Protein AF-X1SIC8-F1 (afdb_monomer)

pLDDT: mean 87.93, std 9.52, range [44.72, 96.75]

Foldseek 3Di:
DQQLQQDFLVLLVLLLVLVLPDPFQQQVVSVVSSVVPGPDPVSSVVLCVLLVQWDADPRGIDGDPLNVVLSVCLVVDPCNSLSSLVSSVVSQLDCSGPCLVVVLVLLLQWDQDPNWTKHFDDPVNCVVCVSVVVRCVSSVQWDQDPVNGMIIGDPVCRVVSCVSNVVSPQDPVNVVVVVVVVVVVVVVVLVVVLVVVLVVCVVPVVVNVVRDPVCVVDVVVD

Structure (mmCIF, N/CA/C/O backbone):
data_AF-X1SIC8-F1
#
_entry.id   AF-X1SIC8-F1
#
loop_
_atom_site.group_PDB
_atom_site.id
_atom_site.type_symbol
_atom_site.label_atom_id
_atom_site.label_alt_id
_atom_site.label_comp_id
_atom_site.label_asym_id
_atom_site.label_entity_id
_atom_site.label_seq_id
_atom_site.pdbx_PDB_ins_code
_atom_site.Cartn_x
_atom_site.Cartn_y
_atom_site.Cartn_z
_atom_site.occupancy
_atom_site.B_iso_or_equiv
_atom_site.auth_seq_id
_atom_site.auth_comp_id
_atom_site.auth_asym_id
_atom_site.auth_atom_id
_atom_site.pdbx_PDB_model_num
ATOM 1 N N . MET A 1 1 ? -3.607 -6.397 -10.059 1.00 60.91 1 MET A N 1
ATOM 2 C CA . MET A 1 1 ? -2.819 -5.270 -9.521 1.00 60.91 1 MET A CA 1
ATOM 3 C C . MET A 1 1 ? -3.771 -4.443 -8.685 1.00 60.91 1 MET A C 1
ATOM 5 O O . MET A 1 1 ? -4.801 -4.041 -9.210 1.00 60.91 1 MET A O 1
ATOM 9 N N . PHE A 1 2 ? -3.498 -4.319 -7.390 1.00 75.12 2 PHE A N 1
ATOM 10 C CA . PHE A 1 2 ? -4.380 -3.636 -6.444 1.00 75.12 2 PHE A CA 1
ATOM 11 C C . PHE A 1 2 ? -4.430 -2.122 -6.724 1.00 75.12 2 PHE A C 1
ATOM 13 O O . PHE A 1 2 ? -3.402 -1.535 -7.066 1.00 75.12 2 PHE A O 1
ATOM 20 N N . GLN A 1 3 ? -5.603 -1.498 -6.579 1.00 81.81 3 GLN A N 1
ATOM 21 C CA . GLN A 1 3 ? -5.821 -0.071 -6.859 1.00 81.81 3 GLN A CA 1
ATOM 22 C C . GLN A 1 3 ? -5.619 0.781 -5.600 1.00 81.81 3 GLN A C 1
ATOM 24 O O . GLN A 1 3 ? -6.542 1.012 -4.820 1.00 81.81 3 GLN A O 1
ATOM 29 N N . PHE A 1 4 ? -4.398 1.276 -5.395 1.00 91.25 4 PHE A N 1
ATOM 30 C CA . PHE A 1 4 ? -4.082 2.152 -4.260 1.00 91.25 4 PHE A CA 1
ATOM 31 C C . PHE A 1 4 ? -4.731 3.543 -4.370 1.00 91.25 4 PHE A C 1
ATOM 33 O O . PHE A 1 4 ? -4.809 4.256 -3.377 1.00 91.25 4 PHE A O 1
ATOM 40 N N . GLU A 1 5 ? -5.228 3.941 -5.544 1.00 90.25 5 GLU A N 1
ATOM 41 C CA . GLU A 1 5 ? -5.801 5.269 -5.810 1.00 90.25 5 GLU A CA 1
ATOM 42 C C . GLU A 1 5 ? -7.046 5.576 -4.968 1.00 90.25 5 GLU A C 1
ATOM 44 O O . GLU A 1 5 ? -7.400 6.739 -4.776 1.00 90.25 5 GLU A O 1
ATOM 49 N N . LYS A 1 6 ? -7.729 4.535 -4.487 1.00 91.94 6 LYS A N 1
ATOM 50 C CA . LYS A 1 6 ? -8.957 4.645 -3.694 1.00 91.94 6 LYS A CA 1
ATOM 51 C C . LYS A 1 6 ? -8.734 4.499 -2.192 1.00 91.94 6 LYS A C 1
ATOM 53 O O . LYS A 1 6 ? -9.717 4.574 -1.446 1.00 91.94 6 LYS A O 1
ATOM 58 N N . LEU A 1 7 ? -7.483 4.299 -1.776 1.00 93.31 7 LEU A N 1
ATOM 59 C CA . LEU A 1 7 ? -7.076 4.153 -0.388 1.00 93.31 7 LEU A CA 1
ATOM 60 C C . LEU A 1 7 ? -6.484 5.441 0.176 1.00 93.31 7 LEU A C 1
ATOM 62 O O . LEU A 1 7 ? -5.795 6.200 -0.497 1.00 93.31 7 LEU A O 1
ATOM 66 N N . SER A 1 8 ? -6.688 5.620 1.473 1.00 92.25 8 SER A N 1
ATOM 67 C CA . SER A 1 8 ? -6.089 6.664 2.288 1.00 92.25 8 SER A CA 1
ATOM 68 C C . SER A 1 8 ? -5.953 6.159 3.717 1.00 92.25 8 SER A C 1
ATOM 70 O O . SER A 1 8 ? -6.713 5.302 4.184 1.00 92.25 8 SER A O 1
ATOM 72 N N . VAL A 1 9 ? -5.002 6.725 4.455 1.00 92.69 9 VAL A N 1
ATOM 73 C CA . VAL A 1 9 ? -4.814 6.392 5.874 1.00 92.69 9 VAL A CA 1
ATOM 74 C C . VAL A 1 9 ? -6.080 6.691 6.681 1.00 92.69 9 VAL A C 1
ATOM 76 O O . VAL A 1 9 ? -6.438 5.928 7.577 1.00 92.69 9 VAL A O 1
ATOM 79 N N . ASN A 1 10 ? -6.796 7.763 6.333 1.00 91.88 10 ASN A N 1
ATOM 80 C CA . ASN A 1 10 ? -8.009 8.162 7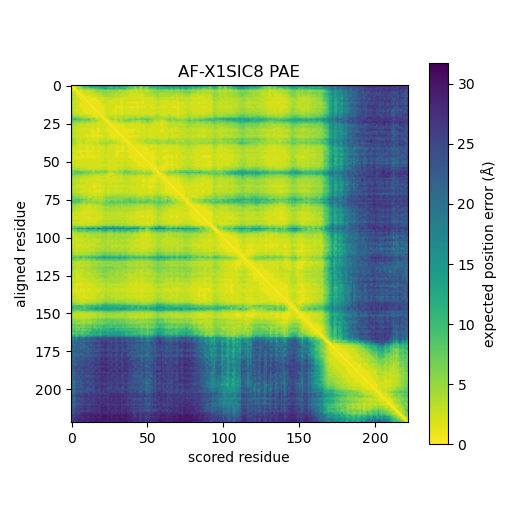.036 1.00 91.88 10 ASN A CA 1
ATOM 81 C C . ASN A 1 10 ? -9.141 7.132 6.886 1.00 91.88 10 ASN A C 1
ATOM 83 O O . ASN A 1 10 ? -9.825 6.825 7.854 1.00 91.88 10 ASN A O 1
ATOM 87 N N . GLN A 1 11 ? -9.304 6.535 5.703 1.00 94.06 11 GLN A N 1
ATOM 88 C CA . GLN A 1 11 ? -10.268 5.448 5.492 1.00 94.06 11 GLN A CA 1
ATOM 89 C C . GLN A 1 11 ? -9.974 4.241 6.390 1.00 94.06 11 GLN A C 1
ATOM 91 O O . GLN A 1 11 ? -10.877 3.710 7.035 1.00 94.06 11 GLN A O 1
ATOM 96 N N . ILE A 1 12 ? -8.707 3.836 6.485 1.00 95.00 12 ILE A N 1
ATOM 97 C CA . ILE A 1 12 ? -8.295 2.710 7.334 1.00 95.00 12 ILE A CA 1
ATOM 98 C C . ILE A 1 12 ? -8.503 3.037 8.819 1.00 95.00 12 ILE A C 1
ATOM 100 O O . ILE A 1 12 ? -8.924 2.175 9.594 1.00 95.00 12 ILE A O 1
ATOM 104 N N . LEU A 1 13 ? -8.238 4.281 9.224 1.00 93.75 13 LEU A N 1
ATOM 105 C CA . LEU A 1 13 ? -8.508 4.771 10.576 1.00 93.75 13 LEU A CA 1
ATOM 106 C C . LEU A 1 13 ? -9.998 4.711 10.909 1.00 93.75 13 LEU A C 1
ATOM 108 O O . LEU A 1 13 ? -10.362 4.095 11.908 1.00 93.75 13 LEU A O 1
ATOM 112 N N . MET A 1 14 ? -10.852 5.253 10.039 1.00 94.56 14 MET A N 1
ATOM 113 C CA . MET A 1 14 ? -12.303 5.214 10.223 1.00 94.56 14 MET A CA 1
ATOM 114 C C . MET A 1 14 ? -12.818 3.781 10.338 1.00 94.56 14 MET A C 1
ATOM 116 O O . MET A 1 14 ? -13.609 3.470 11.227 1.00 94.56 14 MET A O 1
ATOM 120 N N . PHE A 1 15 ? -12.337 2.880 9.479 1.00 95.88 15 PHE A N 1
ATOM 121 C CA . PHE A 1 15 ? -12.666 1.462 9.580 1.00 95.88 15 PHE A CA 1
ATOM 122 C C . PHE A 1 15 ? -12.239 0.872 10.932 1.00 95.88 15 PHE A C 1
ATOM 124 O O . PHE A 1 15 ? -13.028 0.192 11.589 1.00 95.88 15 PHE A O 1
ATOM 131 N N . SER A 1 16 ? -11.009 1.164 11.363 1.00 94.75 16 SER A N 1
ATOM 132 C CA . SER A 1 16 ? -10.452 0.683 12.632 1.00 94.75 16 SER A CA 1
ATOM 133 C C . SER A 1 16 ? -11.280 1.153 13.831 1.00 94.75 16 SER A C 1
ATOM 135 O O . SER A 1 16 ? -11.536 0.369 14.741 1.00 94.75 16 SER A O 1
ATOM 137 N N . GLU A 1 17 ? -11.731 2.408 13.826 1.00 93.50 17 GLU A N 1
ATOM 138 C CA . GLU A 1 17 ? -12.602 2.974 14.861 1.00 93.50 17 GLU A CA 1
ATOM 139 C C . GLU A 1 17 ? -13.969 2.288 14.898 1.00 93.50 17 GLU A C 1
ATOM 141 O O . GLU A 1 17 ? -14.397 1.825 15.953 1.00 93.50 17 GLU A O 1
ATOM 146 N N . ILE A 1 18 ? -14.621 2.141 13.742 1.00 94.81 18 ILE A N 1
ATOM 147 C CA . ILE A 1 18 ? -15.952 1.526 13.637 1.00 94.81 18 ILE A CA 1
ATOM 148 C C . ILE A 1 18 ? -15.930 0.081 14.120 1.00 94.81 18 ILE A C 1
ATOM 150 O O . ILE A 1 18 ? -16.786 -0.336 14.896 1.00 94.81 18 ILE A O 1
ATOM 154 N N . VAL A 1 19 ? -14.950 -0.694 13.668 1.00 94.62 19 VAL A N 1
ATOM 155 C CA . VAL A 1 19 ? -14.818 -2.104 14.036 1.00 94.62 19 VAL A CA 1
ATOM 156 C C . VAL A 1 19 ? -14.461 -2.276 15.510 1.00 94.62 19 VAL A C 1
ATOM 158 O O . VAL A 1 19 ? -14.914 -3.234 16.132 1.00 94.62 19 VAL A O 1
ATOM 161 N N . ARG A 1 20 ? -13.668 -1.361 16.080 1.00 92.19 20 ARG A N 1
ATOM 162 C CA . ARG A 1 20 ? -13.341 -1.355 17.511 1.00 92.19 20 ARG A CA 1
ATOM 163 C C . ARG A 1 20 ? -14.572 -1.059 18.369 1.00 92.19 20 ARG A C 1
ATOM 165 O O . ARG A 1 20 ? -14.753 -1.702 19.400 1.00 92.19 20 ARG A O 1
ATOM 172 N N . ASP A 1 21 ? -15.379 -0.081 17.966 1.00 90.56 21 ASP A N 1
ATOM 173 C CA . ASP A 1 21 ? -16.500 0.419 18.771 1.00 90.56 21 ASP A CA 1
ATOM 174 C C . ASP A 1 21 ? -17.802 -0.363 18.533 1.00 90.56 21 ASP A C 1
ATOM 176 O O . ASP A 1 21 ? -18.746 -0.267 19.321 1.00 90.56 21 ASP A O 1
ATOM 180 N N . SER A 1 22 ? -17.860 -1.169 17.471 1.00 91.25 22 SER A N 1
ATOM 181 C CA . SER A 1 22 ? -19.014 -2.006 17.164 1.00 91.25 22 SER A CA 1
ATOM 182 C C . SER A 1 22 ? -19.027 -3.306 17.968 1.00 91.25 22 SER A C 1
ATOM 184 O O . SER A 1 22 ? -18.078 -4.088 17.963 1.00 91.25 22 SER A O 1
ATOM 186 N N . SER A 1 23 ? -20.173 -3.611 18.576 1.00 86.00 23 SER A N 1
ATOM 187 C CA . SER A 1 23 ? -20.464 -4.936 19.136 1.00 86.00 23 SER A CA 1
ATOM 188 C C . SER A 1 23 ? -20.909 -5.955 18.075 1.00 86.00 23 SER A C 1
ATOM 190 O O . SER A 1 23 ? -20.906 -7.158 18.339 1.00 86.00 23 SER A O 1
ATOM 192 N N . LEU A 1 24 ? -21.285 -5.493 16.875 1.00 89.81 24 LEU A N 1
ATOM 193 C CA . LEU A 1 24 ? -21.774 -6.306 15.761 1.00 89.81 24 LEU A CA 1
ATOM 194 C C . LEU A 1 24 ? -20.808 -6.222 14.578 1.00 89.81 24 LEU A C 1
ATOM 196 O O . LEU A 1 24 ? -20.654 -5.176 13.953 1.00 89.81 24 LEU A O 1
ATOM 200 N N . LEU A 1 25 ? -20.196 -7.351 14.229 1.00 93.12 25 LEU A N 1
ATOM 201 C CA . LEU A 1 25 ? -19.250 -7.459 13.113 1.00 93.12 25 LEU A CA 1
ATOM 202 C C . LEU A 1 25 ? -19.892 -8.060 11.849 1.00 93.12 25 L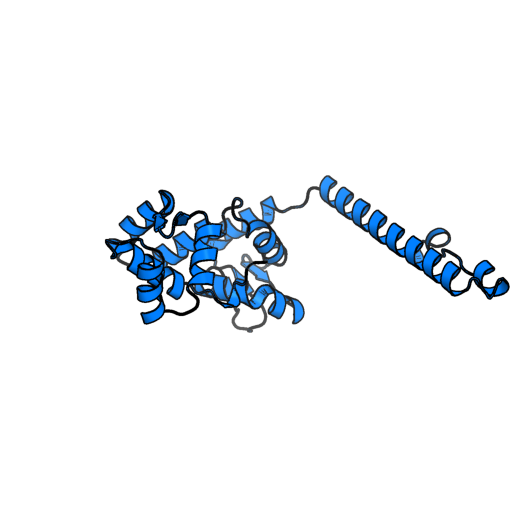EU A C 1
ATOM 204 O O . LEU A 1 25 ? -19.233 -8.762 11.092 1.00 93.12 25 LEU A O 1
ATOM 208 N N . GLN A 1 26 ? -21.187 -7.831 11.620 1.00 95.69 26 GLN A N 1
ATOM 209 C CA . GLN A 1 26 ? -21.829 -8.177 10.342 1.00 95.69 26 GLN A CA 1
ATOM 210 C C . GLN A 1 26 ? -21.326 -7.233 9.246 1.00 95.69 26 GLN A C 1
ATOM 212 O O . GLN A 1 26 ? -21.269 -6.023 9.486 1.00 95.69 26 GLN A O 1
ATOM 217 N N . LYS A 1 27 ? -20.982 -7.757 8.060 1.00 94.31 27 LYS A N 1
ATOM 218 C CA . LYS A 1 27 ? -20.394 -6.955 6.971 1.00 94.31 27 LYS A CA 1
ATOM 219 C C . LYS A 1 27 ? -21.298 -5.774 6.625 1.00 94.31 27 LYS A C 1
ATOM 221 O O . LYS A 1 27 ? -20.834 -4.640 6.684 1.00 94.31 27 LYS A O 1
ATOM 226 N N . GLU A 1 28 ? -22.586 -6.020 6.380 1.00 94.56 28 GLU A N 1
ATOM 227 C CA . GLU A 1 28 ? -23.547 -4.966 6.026 1.00 94.56 28 GLU A CA 1
ATOM 228 C C . GLU A 1 28 ? -23.648 -3.857 7.082 1.00 94.56 28 GLU A C 1
ATOM 230 O O . GLU A 1 28 ? -23.838 -2.683 6.756 1.00 94.56 28 GLU A O 1
ATOM 235 N N . PHE A 1 29 ? -23.553 -4.213 8.367 1.00 95.25 29 PHE A N 1
ATOM 236 C CA . PHE A 1 29 ? -23.613 -3.236 9.452 1.00 95.25 29 PHE A CA 1
ATOM 237 C C . PHE A 1 29 ? -22.358 -2.358 9.471 1.00 95.25 29 PHE A C 1
ATOM 239 O O . PHE A 1 29 ? -22.459 -1.130 9.566 1.00 95.25 29 PHE A O 1
ATOM 246 N N . ILE A 1 30 ? -21.183 -2.982 9.366 1.00 96.75 30 ILE A N 1
ATOM 247 C CA . ILE A 1 30 ? -19.899 -2.277 9.331 1.00 96.75 30 ILE A CA 1
ATOM 248 C C . ILE A 1 30 ? -19.816 -1.391 8.089 1.00 96.75 30 ILE A C 1
ATOM 250 O O . ILE A 1 30 ? -19.467 -0.221 8.212 1.00 96.75 30 ILE A O 1
ATOM 254 N N . GLU A 1 31 ? -20.222 -1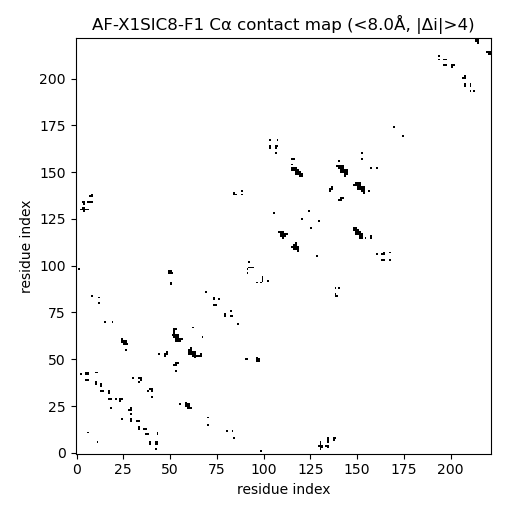.899 6.927 1.00 96.69 31 GLU A N 1
ATOM 255 C CA . GLU A 1 31 ? -20.278 -1.154 5.670 1.00 96.69 31 GLU A CA 1
AT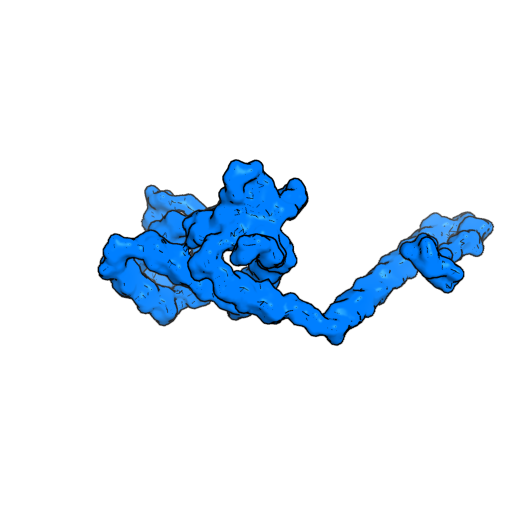OM 256 C C . GLU A 1 31 ? -21.174 0.083 5.786 1.00 96.69 31 GLU A C 1
ATOM 258 O O . GLU A 1 31 ? -20.729 1.202 5.538 1.00 96.69 31 GLU A O 1
ATOM 263 N N . LYS A 1 32 ? -22.424 -0.081 6.243 1.00 95.75 32 LYS A N 1
ATOM 264 C CA . LYS A 1 32 ? -23.352 1.048 6.427 1.00 95.75 32 LYS A CA 1
ATOM 265 C C . LYS A 1 32 ? -22.825 2.079 7.415 1.00 95.75 32 LYS A C 1
ATOM 267 O O . LYS A 1 32 ? -23.112 3.264 7.263 1.00 95.75 32 LYS A O 1
ATOM 272 N N . SER A 1 33 ? -22.105 1.638 8.442 1.00 95.50 33 SER A N 1
ATOM 273 C CA . SER A 1 33 ? -21.503 2.530 9.433 1.00 95.50 33 SER A CA 1
ATOM 274 C C . SER A 1 33 ? -20.311 3.278 8.835 1.00 95.50 33 SER A C 1
ATOM 276 O O . SER A 1 33 ? -20.189 4.484 9.018 1.00 95.50 33 SER A O 1
ATOM 278 N N . TYR A 1 34 ? -19.486 2.588 8.051 1.00 96.75 34 TYR A N 1
ATOM 279 C CA . TYR A 1 34 ? -18.324 3.139 7.362 1.00 96.75 34 TYR A CA 1
ATOM 280 C C . TYR A 1 34 ? -18.705 4.181 6.315 1.00 96.75 34 TYR A C 1
ATOM 282 O O . TYR A 1 34 ? -18.173 5.291 6.327 1.00 96.75 34 TYR A O 1
ATOM 290 N N . LEU A 1 35 ? -19.686 3.867 5.469 1.00 96.06 35 LEU A N 1
ATOM 291 C CA . LEU A 1 35 ? -20.115 4.729 4.367 1.00 96.06 35 LEU A CA 1
ATOM 292 C C . LEU A 1 35 ? -20.754 6.053 4.824 1.00 96.06 35 LEU A C 1
ATOM 294 O O . LEU A 1 35 ? -20.975 6.945 4.009 1.00 96.06 35 LEU A O 1
ATOM 298 N N . ARG A 1 36 ? -21.027 6.220 6.126 1.00 94.69 36 ARG A N 1
ATOM 299 C CA . ARG A 1 36 ? -21.435 7.511 6.712 1.00 94.69 36 ARG A CA 1
ATOM 300 C C . ARG A 1 36 ? -20.275 8.489 6.887 1.00 94.69 36 ARG A C 1
ATOM 302 O O . ARG A 1 36 ? -20.522 9.684 7.016 1.00 94.69 36 ARG A O 1
ATOM 309 N N . HIS A 1 37 ? -19.043 7.991 6.933 1.00 93.25 37 HIS A N 1
ATOM 310 C CA . HIS A 1 37 ? -17.858 8.772 7.292 1.00 93.25 37 HIS A CA 1
ATOM 311 C C . HIS A 1 37 ? -16.762 8.739 6.224 1.00 93.25 37 HIS A C 1
ATOM 313 O O . HIS A 1 37 ? -15.952 9.660 6.154 1.00 93.25 37 HIS A O 1
ATOM 319 N N . ALA A 1 38 ? -16.728 7.695 5.398 1.00 93.12 38 ALA A N 1
ATOM 320 C CA . ALA A 1 38 ? -15.691 7.470 4.405 1.00 93.12 38 ALA A CA 1
ATOM 321 C C . ALA A 1 38 ? -16.260 6.826 3.130 1.00 93.12 38 ALA A C 1
ATOM 323 O O . ALA A 1 38 ? -17.347 6.254 3.130 1.00 93.12 38 ALA A O 1
ATOM 324 N N . LEU A 1 39 ? -15.517 6.933 2.029 1.00 93.00 39 LEU A N 1
ATOM 325 C CA . LEU A 1 39 ? -15.844 6.319 0.737 1.00 93.00 39 LEU A CA 1
ATOM 326 C C . LEU A 1 39 ? -15.008 5.051 0.519 1.00 93.00 39 LEU A C 1
ATOM 328 O O . LEU A 1 39 ? -14.058 4.820 1.256 1.00 93.00 39 LEU A O 1
ATOM 332 N N . ASN A 1 40 ? -15.307 4.273 -0.524 1.00 94.94 40 ASN A N 1
ATOM 333 C CA . ASN A 1 40 ? -14.501 3.120 -0.968 1.00 94.94 40 ASN A CA 1
ATOM 334 C C . ASN A 1 40 ? -14.332 2.024 0.105 1.00 94.94 40 ASN A C 1
ATOM 336 O O . ASN A 1 40 ? -13.221 1.596 0.428 1.00 94.94 40 ASN A O 1
ATOM 340 N N . PHE A 1 41 ? -15.456 1.577 0.676 1.00 95.19 41 PHE A N 1
ATOM 341 C CA . PHE A 1 41 ? -15.471 0.504 1.674 1.00 95.19 41 PHE A CA 1
ATOM 342 C C . PHE A 1 41 ? -14.842 -0.791 1.150 1.00 95.19 41 PHE A C 1
ATOM 344 O O . PHE A 1 41 ? -13.976 -1.347 1.819 1.00 95.19 41 PHE A O 1
ATOM 351 N N . GLU A 1 42 ? -15.252 -1.239 -0.040 1.00 94.62 42 GLU A N 1
ATOM 352 C CA . GLU A 1 42 ? -14.774 -2.494 -0.631 1.00 94.62 42 GLU A CA 1
ATOM 353 C C . GLU A 1 42 ? -13.257 -2.466 -0.852 1.00 94.62 42 GLU A C 1
ATOM 355 O O . GLU A 1 42 ? -12.576 -3.377 -0.394 1.00 94.62 42 GLU A O 1
ATOM 360 N N . ASP A 1 43 ? -12.707 -1.384 -1.417 1.00 95.25 43 ASP A N 1
ATOM 361 C CA . ASP A 1 43 ? -11.257 -1.254 -1.617 1.00 95.25 43 ASP A CA 1
ATOM 362 C C . ASP A 1 43 ? -10.498 -1.244 -0.270 1.00 95.25 43 ASP A C 1
ATOM 364 O O . ASP A 1 43 ? -9.428 -1.839 -0.135 1.00 95.25 43 ASP A O 1
ATOM 368 N N . THR A 1 44 ? -11.065 -0.612 0.768 1.00 96.06 44 THR A N 1
ATOM 369 C CA . THR A 1 44 ? -10.478 -0.607 2.122 1.00 96.06 44 THR A CA 1
ATOM 370 C C . THR A 1 44 ? -10.501 -1.998 2.756 1.00 96.06 44 THR A C 1
ATOM 372 O O . THR A 1 44 ? -9.521 -2.409 3.377 1.00 96.06 44 THR A O 1
ATOM 375 N N . ILE A 1 45 ? -11.609 -2.728 2.619 1.00 95.31 45 ILE A N 1
ATOM 376 C CA . ILE A 1 45 ? -11.747 -4.096 3.124 1.00 95.31 45 ILE A CA 1
ATOM 377 C C . ILE A 1 45 ? -10.775 -5.029 2.414 1.00 95.31 45 ILE A C 1
ATOM 379 O O . ILE A 1 45 ? -10.050 -5.755 3.092 1.00 95.31 45 ILE A O 1
ATOM 383 N N . GLU A 1 46 ? -10.725 -4.965 1.083 1.00 94.88 46 GLU A N 1
ATOM 384 C CA . GLU A 1 46 ? -9.849 -5.792 0.258 1.00 94.88 46 GLU A CA 1
ATOM 385 C C . GLU A 1 46 ? -8.397 -5.575 0.684 1.00 94.88 46 GLU A C 1
ATOM 387 O O . GLU A 1 46 ? -7.704 -6.526 1.030 1.00 94.88 46 GLU A O 1
ATOM 392 N N . PHE A 1 47 ? -7.967 -4.317 0.825 1.00 95.44 47 PHE A N 1
ATOM 393 C CA . PHE A 1 47 ? -6.634 -3.992 1.328 1.00 95.44 47 PHE A CA 1
ATOM 394 C C . PHE A 1 47 ? -6.323 -4.639 2.684 1.00 95.44 47 PHE A C 1
ATOM 396 O O . PHE A 1 47 ? -5.254 -5.216 2.881 1.00 95.44 47 PHE A O 1
ATOM 403 N N . LEU A 1 48 ? -7.249 -4.556 3.641 1.00 95.31 48 LEU A N 1
ATOM 404 C CA . LEU A 1 48 ? -7.052 -5.130 4.973 1.00 95.31 48 LEU A CA 1
ATOM 405 C C . LEU A 1 48 ? -7.064 -6.667 4.962 1.00 95.31 48 LEU A C 1
ATOM 407 O O . LEU A 1 48 ? -6.407 -7.277 5.811 1.00 95.31 48 LEU A O 1
ATOM 411 N N . GLN A 1 49 ? -7.780 -7.296 4.028 1.00 94.19 49 GLN A N 1
ATOM 412 C CA . GLN A 1 49 ? -7.745 -8.746 3.810 1.00 94.19 49 GLN A CA 1
ATOM 413 C C . GLN A 1 49 ? -6.404 -9.182 3.213 1.00 94.19 49 GLN A C 1
ATOM 415 O O . GLN A 1 49 ? -5.792 -10.119 3.719 1.00 94.19 49 GLN A O 1
ATOM 420 N N . GLU A 1 50 ? -5.903 -8.456 2.213 1.00 93.31 50 GLU A N 1
ATOM 421 C CA . GLU A 1 50 ? -4.598 -8.690 1.577 1.00 93.31 50 GLU A CA 1
ATOM 422 C C . GLU A 1 50 ? -3.423 -8.502 2.560 1.00 93.31 50 GLU A C 1
ATOM 424 O O . GLU A 1 50 ? -2.382 -9.152 2.452 1.00 93.31 50 GLU A O 1
ATOM 429 N N . LEU A 1 51 ? -3.599 -7.652 3.579 1.00 93.44 51 LEU A N 1
ATOM 430 C CA . LEU A 1 51 ? -2.667 -7.519 4.706 1.00 93.44 51 LEU A CA 1
ATOM 431 C C . LEU A 1 51 ? -2.829 -8.592 5.803 1.00 93.44 51 LEU A C 1
ATOM 433 O O . LEU A 1 51 ? -2.128 -8.523 6.820 1.00 93.44 51 LEU A O 1
ATOM 437 N N . ASP A 1 52 ? -3.745 -9.551 5.638 1.00 93.88 52 ASP A N 1
ATOM 438 C CA . ASP A 1 52 ? -4.115 -10.570 6.633 1.00 93.88 52 ASP A CA 1
ATOM 439 C C . ASP A 1 52 ? -4.493 -9.956 8.000 1.00 93.88 52 ASP A C 1
ATOM 441 O O . ASP A 1 52 ? -4.079 -10.399 9.078 1.00 93.88 52 ASP A O 1
ATOM 445 N N . LEU A 1 53 ? -5.257 -8.859 7.975 1.00 95.19 53 LEU A N 1
ATOM 446 C CA . LEU A 1 53 ? -5.731 -8.164 9.180 1.00 95.19 53 LEU A CA 1
ATOM 447 C C . LEU A 1 53 ? -7.184 -8.501 9.506 1.00 95.19 53 LEU A C 1
ATOM 449 O O . LEU A 1 53 ? -7.560 -8.585 10.684 1.00 95.19 53 LEU A O 1
ATOM 453 N N . VAL A 1 54 ? -7.986 -8.727 8.471 1.00 96.06 54 VAL A N 1
ATOM 454 C CA . VAL A 1 54 ? -9.397 -9.092 8.573 1.00 96.06 54 VAL A CA 1
ATOM 455 C C . VAL A 1 54 ? -9.716 -10.238 7.624 1.00 96.06 54 VAL A C 1
ATOM 457 O O . VAL A 1 54 ? -9.018 -10.477 6.647 1.00 96.06 54 VAL A O 1
ATOM 460 N N . GLU A 1 55 ? -10.788 -10.954 7.920 1.00 96.19 55 GLU A N 1
ATOM 461 C CA . GLU A 1 55 ? -11.353 -11.987 7.061 1.00 96.19 55 GLU A CA 1
ATOM 462 C C . GLU A 1 55 ? -12.868 -11.825 7.050 1.00 96.19 55 GLU A C 1
ATOM 464 O O . GLU A 1 55 ? -13.456 -11.454 8.066 1.00 96.19 55 GLU A O 1
ATOM 469 N N . ILE A 1 56 ? -13.498 -12.091 5.910 1.00 93.81 56 ILE A N 1
ATOM 470 C CA . ILE A 1 56 ? -14.952 -12.090 5.785 1.00 93.81 56 ILE A CA 1
ATOM 471 C C . ILE A 1 56 ? -15.369 -13.520 5.472 1.00 93.81 56 ILE A C 1
ATOM 473 O O . ILE A 1 56 ? -14.983 -14.068 4.443 1.00 93.81 56 ILE A O 1
ATOM 477 N N . SER A 1 57 ? -16.153 -14.117 6.362 1.00 92.19 57 SER A N 1
ATOM 478 C CA . SER A 1 57 ? -16.739 -15.443 6.181 1.00 92.19 57 SER A CA 1
ATOM 479 C C . SER A 1 57 ? -18.212 -15.396 6.563 1.00 92.19 57 SER A C 1
ATOM 481 O O . SER A 1 57 ? -18.570 -14.808 7.580 1.00 92.19 57 SER A O 1
ATOM 483 N N . GLU A 1 58 ? -19.075 -15.971 5.721 1.00 86.56 58 GLU A N 1
ATOM 484 C CA . GLU A 1 58 ? -20.527 -16.044 5.971 1.00 86.56 58 GLU A CA 1
ATOM 485 C C . GLU A 1 58 ? -21.140 -14.693 6.403 1.00 86.56 58 GLU A C 1
ATOM 487 O O . GLU A 1 58 ? -21.883 -14.609 7.380 1.00 86.56 58 GLU A O 1
ATOM 492 N N . ASP A 1 59 ? -20.777 -13.618 5.694 1.00 91.06 59 ASP A N 1
ATOM 493 C CA . ASP A 1 59 ? -21.230 -12.239 5.951 1.00 91.06 59 ASP A CA 1
ATOM 494 C C . ASP A 1 59 ? -20.797 -11.639 7.309 1.00 91.06 59 ASP A C 1
ATOM 496 O O . ASP A 1 59 ? -21.290 -10.607 7.773 1.00 91.06 59 ASP A O 1
ATOM 500 N N . ARG A 1 60 ? -19.818 -12.262 7.968 1.00 93.62 60 ARG A N 1
ATOM 501 C CA . ARG A 1 60 ? -19.237 -11.771 9.216 1.00 93.62 60 ARG A CA 1
ATOM 502 C C . ARG A 1 60 ? -17.774 -11.432 9.054 1.00 93.62 60 ARG A C 1
ATOM 504 O O . ARG A 1 60 ? -16.983 -12.181 8.488 1.00 93.62 60 ARG A O 1
ATOM 511 N N . LEU A 1 61 ? -17.416 -10.301 9.637 1.00 95.31 61 LEU A N 1
ATOM 512 C CA . LEU A 1 61 ? -16.058 -9.827 9.717 1.00 95.31 61 LEU A CA 1
ATOM 513 C C . LEU A 1 61 ? -15.358 -10.427 10.939 1.00 95.31 61 LEU A C 1
ATOM 515 O O . LEU A 1 61 ? -15.791 -10.268 12.080 1.00 95.31 61 LEU A O 1
ATOM 519 N N . THR A 1 62 ? -14.238 -11.097 10.697 1.00 95.62 62 THR A N 1
ATOM 520 C CA . THR A 1 62 ? -13.381 -11.680 11.725 1.00 95.62 62 THR A CA 1
ATOM 521 C C . THR A 1 62 ? -12.054 -10.938 11.771 1.00 95.62 62 THR A C 1
ATOM 523 O O . THR A 1 62 ? -11.321 -10.864 10.790 1.00 95.62 62 THR A O 1
ATOM 526 N N . LEU A 1 63 ? -11.713 -10.411 12.947 1.00 95.88 63 LEU A N 1
ATOM 527 C CA . LEU A 1 63 ? -10.438 -9.729 13.169 1.00 95.88 63 LEU A CA 1
ATOM 528 C C . LEU A 1 63 ? -9.339 -10.738 13.464 1.00 95.88 63 LEU A C 1
ATOM 530 O O . LEU A 1 63 ? -9.473 -11.535 14.405 1.00 95.88 63 LEU A O 1
ATOM 534 N N . LYS A 1 64 ? -8.229 -10.657 12.730 1.00 95.69 64 LYS A N 1
ATOM 535 C CA . LYS A 1 64 ? -7.049 -11.481 12.993 1.00 95.69 64 LYS A CA 1
ATOM 536 C C . LYS A 1 64 ? -6.353 -11.029 14.287 1.00 95.69 64 LYS A C 1
ATOM 538 O O . LYS A 1 64 ? -6.438 -9.854 14.666 1.00 95.69 64 LYS A O 1
ATOM 543 N N . PRO A 1 65 ? -5.626 -11.921 14.991 1.00 95.62 65 PRO A N 1
ATOM 544 C CA . PRO A 1 65 ? -5.026 -11.602 16.291 1.00 95.62 65 PRO A CA 1
ATOM 545 C C . PRO A 1 65 ? -4.093 -10.384 16.277 1.00 95.62 65 PRO A C 1
ATOM 547 O O . PRO A 1 65 ? -4.092 -9.599 17.226 1.00 95.62 65 PRO A O 1
ATOM 550 N N . LYS A 1 66 ? -3.315 -10.205 15.198 1.00 94.56 66 LYS A N 1
ATOM 551 C CA . LYS 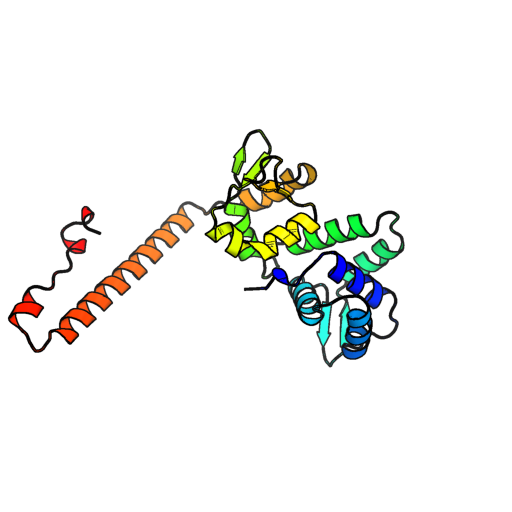A 1 66 ? -2.425 -9.047 15.013 1.00 94.56 66 LYS A CA 1
ATOM 552 C C . LYS A 1 66 ? -3.213 -7.736 15.024 1.00 94.56 66 LYS A C 1
ATOM 554 O O . LYS A 1 66 ? -2.804 -6.789 15.691 1.00 94.56 66 LYS A O 1
ATOM 559 N N . TYR A 1 67 ? -4.345 -7.706 14.326 1.00 95.81 67 TYR A N 1
ATOM 5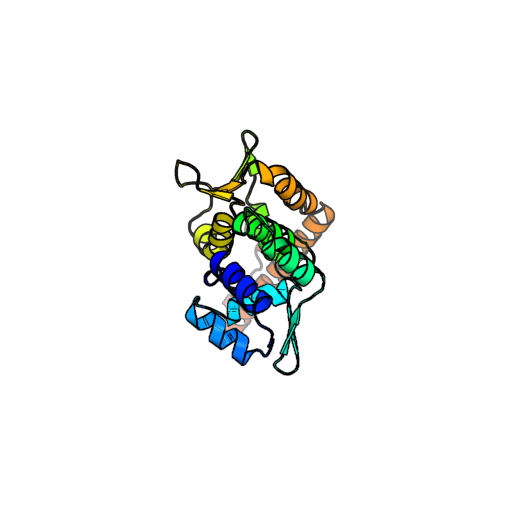60 C CA . TYR A 1 67 ? -5.169 -6.514 14.210 1.00 95.81 67 TYR A CA 1
ATOM 561 C C . TYR A 1 67 ? -5.932 -6.213 15.502 1.00 95.81 67 TYR A C 1
ATOM 563 O O . TYR A 1 67 ? -5.914 -5.076 15.956 1.00 95.81 67 TYR A O 1
ATOM 571 N N . ARG A 1 68 ? -6.472 -7.229 16.195 1.00 94.94 68 ARG A N 1
ATOM 572 C CA . ARG A 1 68 ? -7.087 -7.036 17.527 1.00 94.94 68 ARG A CA 1
ATOM 573 C C . ARG A 1 68 ? -6.124 -6.386 18.518 1.00 94.94 68 ARG A C 1
ATOM 575 O O . ARG A 1 68 ? -6.465 -5.396 19.149 1.00 94.94 68 ARG A O 1
ATOM 582 N N . LYS A 1 69 ? -4.889 -6.898 18.607 1.00 94.12 69 LYS A N 1
ATOM 583 C CA . LYS A 1 69 ? -3.848 -6.318 19.475 1.00 94.12 69 LYS A CA 1
ATOM 584 C C . LYS A 1 69 ? -3.540 -4.863 19.124 1.00 94.12 69 LYS A C 1
ATOM 586 O O . LYS A 1 69 ? -3.238 -4.071 20.013 1.00 94.12 69 LYS A O 1
ATOM 591 N N . PHE A 1 70 ? -3.576 -4.524 17.839 1.00 95.25 70 PHE A N 1
ATOM 592 C CA . PHE A 1 70 ? -3.435 -3.144 17.395 1.00 95.25 70 PHE A CA 1
ATOM 593 C C . PHE A 1 70 ? -4.614 -2.279 17.856 1.00 95.25 70 PHE A C 1
ATOM 595 O O . PHE A 1 70 ? -4.364 -1.226 18.430 1.00 95.25 70 PHE A O 1
ATOM 602 N N . LEU A 1 71 ? -5.859 -2.732 17.682 1.00 94.12 71 LEU A N 1
ATOM 603 C CA . LEU A 1 71 ? -7.054 -1.968 18.061 1.00 94.12 71 LEU A CA 1
ATOM 604 C C . LEU A 1 71 ? -7.120 -1.666 19.566 1.00 94.12 71 LEU A C 1
ATOM 606 O O . LEU A 1 71 ? -7.473 -0.549 19.941 1.00 94.12 71 LEU A O 1
ATOM 610 N N . GLU A 1 72 ? -6.706 -2.608 20.419 1.00 91.62 72 GLU A N 1
ATOM 611 C CA . GLU A 1 72 ? -6.599 -2.370 21.868 1.00 91.62 72 GLU A CA 1
ATOM 612 C C . GLU A 1 72 ? -5.597 -1.249 22.181 1.00 91.62 72 GLU A C 1
ATOM 614 O O . GLU A 1 72 ? -5.912 -0.293 22.885 1.00 91.62 72 GLU A O 1
ATOM 619 N N . ARG A 1 73 ? -4.399 -1.299 21.580 1.00 89.75 73 ARG A N 1
ATOM 620 C CA . ARG A 1 73 ? -3.377 -0.250 21.755 1.00 89.75 73 ARG A CA 1
ATOM 621 C C . ARG A 1 73 ? -3.808 1.091 21.169 1.00 89.75 73 ARG A C 1
ATOM 623 O O . ARG A 1 73 ? -3.447 2.137 21.697 1.00 89.75 73 ARG A O 1
ATOM 630 N N . PHE A 1 74 ? -4.534 1.055 20.059 1.00 89.00 74 PHE A N 1
ATOM 631 C CA . PHE A 1 74 ? -5.035 2.232 19.364 1.00 89.00 74 PHE A CA 1
ATOM 632 C C . PHE A 1 74 ? -6.048 3.002 20.223 1.00 89.00 74 PHE A C 1
ATOM 634 O O . PHE A 1 74 ? -6.039 4.228 20.214 1.00 89.00 74 PHE A O 1
ATOM 641 N N . LYS A 1 75 ? -6.866 2.300 21.019 1.00 85.50 75 LYS A N 1
ATOM 642 C CA . LYS A 1 75 ? -7.838 2.899 21.948 1.00 85.50 75 LYS A CA 1
ATOM 643 C C . LYS A 1 75 ? -7.193 3.779 23.023 1.00 85.50 75 LYS A C 1
ATOM 645 O O . LYS A 1 75 ? -7.753 4.804 23.393 1.00 85.50 75 LYS A O 1
ATOM 650 N N . GLU A 1 76 ? -6.037 3.367 23.529 1.00 87.31 76 GLU A N 1
ATOM 651 C CA . GLU A 1 76 ? -5.357 4.010 24.664 1.00 87.31 76 GLU A CA 1
ATOM 652 C C . GLU A 1 76 ? -4.264 5.001 24.226 1.00 87.31 76 GLU A C 1
ATOM 654 O O . GLU A 1 76 ? -3.586 5.620 25.047 1.00 87.31 76 GLU A O 1
ATOM 659 N N . ALA A 1 77 ? -4.064 5.148 22.918 1.00 87.50 77 ALA A N 1
ATOM 660 C CA . ALA A 1 77 ? -2.987 5.935 22.351 1.00 87.50 77 ALA A CA 1
ATOM 661 C C . ALA A 1 77 ? -3.207 7.445 22.526 1.00 87.50 77 ALA A C 1
ATOM 663 O O . ALA A 1 77 ? -4.220 7.988 22.097 1.00 87.50 77 ALA A O 1
ATOM 664 N N . GLN A 1 78 ? -2.188 8.159 23.018 1.00 87.81 78 GLN A N 1
ATOM 665 C CA . GLN A 1 78 ? -2.164 9.632 22.961 1.00 87.81 78 GLN A CA 1
ATOM 666 C C . GLN A 1 78 ? -2.075 10.161 21.521 1.00 87.81 78 GLN A C 1
ATOM 668 O O . GLN A 1 78 ? -2.537 11.261 21.231 1.00 87.81 78 GLN A O 1
ATOM 673 N N . LYS A 1 79 ? -1.466 9.378 20.621 1.00 89.69 79 LYS A N 1
ATOM 674 C CA . LYS A 1 79 ? -1.267 9.707 19.206 1.00 89.69 79 LYS A CA 1
ATOM 675 C C . LYS A 1 79 ? -1.781 8.574 18.304 1.00 89.69 79 LYS A C 1
ATOM 677 O O . LYS A 1 79 ? -0.979 7.815 17.752 1.00 89.69 79 LYS A O 1
ATOM 682 N N . PRO A 1 80 ? -3.110 8.418 18.172 1.00 86.56 80 PRO A N 1
ATOM 683 C CA . PRO A 1 80 ? -3.716 7.291 17.458 1.00 86.56 80 PRO A CA 1
ATOM 684 C C . PRO A 1 80 ? -3.300 7.243 15.982 1.00 86.56 80 PRO A C 1
ATOM 686 O O . PRO A 1 80 ? -2.958 6.177 15.472 1.00 86.56 80 PRO A O 1
ATOM 689 N N . VAL A 1 81 ? -3.237 8.404 15.320 1.00 89.38 81 VAL A N 1
ATOM 690 C CA . VAL A 1 81 ? -2.865 8.518 13.901 1.00 89.38 81 VAL A CA 1
ATOM 691 C C . VAL A 1 81 ? -1.441 8.016 13.642 1.00 89.38 81 VAL A C 1
ATOM 693 O O . VAL A 1 81 ? -1.248 7.170 12.775 1.00 89.38 81 VAL A O 1
ATOM 696 N N . GLU A 1 82 ? -0.446 8.471 14.414 1.00 90.56 82 GLU A N 1
ATOM 697 C CA . GLU A 1 82 ? 0.954 8.038 14.245 1.00 90.56 82 GLU A CA 1
ATOM 698 C C . GLU A 1 82 ? 1.113 6.524 14.471 1.00 90.56 82 GLU A C 1
ATOM 700 O O . GLU A 1 82 ? 1.831 5.843 13.736 1.00 90.56 82 GLU A O 1
ATOM 705 N N . ILE A 1 83 ? 0.418 5.970 15.472 1.00 90.62 83 ILE A N 1
ATOM 706 C CA . ILE A 1 83 ? 0.452 4.530 15.759 1.00 90.62 83 ILE A CA 1
ATOM 707 C C . ILE A 1 83 ? -0.181 3.730 14.618 1.00 90.62 83 ILE A C 1
ATOM 709 O O . ILE A 1 83 ? 0.355 2.686 14.238 1.00 90.62 83 ILE A O 1
ATOM 713 N N . ALA A 1 84 ? -1.284 4.217 14.049 1.00 92.00 84 ALA A N 1
ATOM 714 C CA . ALA A 1 84 ? -1.921 3.591 12.900 1.00 92.00 84 ALA A CA 1
ATOM 715 C C . ALA A 1 84 ? -1.033 3.628 11.657 1.00 92.00 84 ALA A C 1
ATOM 717 O O . ALA A 1 84 ? -0.828 2.578 11.054 1.00 92.00 84 ALA A O 1
ATOM 718 N N . LYS A 1 85 ? -0.437 4.782 11.318 1.00 93.25 85 LYS A N 1
ATOM 719 C CA . LYS A 1 85 ? 0.503 4.901 10.190 1.00 93.25 85 LYS A CA 1
ATOM 720 C C . LYS A 1 85 ? 1.632 3.880 10.307 1.00 93.25 85 LYS A C 1
ATOM 722 O O . LYS A 1 85 ? 1.829 3.073 9.402 1.00 93.25 85 LYS A O 1
ATOM 727 N N . LYS A 1 86 ? 2.289 3.814 11.472 1.00 91.19 86 LYS A N 1
ATOM 728 C CA . LYS A 1 86 ? 3.361 2.837 11.735 1.00 91.19 86 LYS A CA 1
ATOM 729 C C . LYS A 1 86 ? 2.875 1.392 11.632 1.00 91.19 86 LYS A C 1
ATOM 731 O O . LYS A 1 86 ? 3.578 0.541 11.095 1.00 91.19 86 LYS A O 1
ATOM 736 N N . PHE A 1 87 ? 1.683 1.088 12.142 1.00 93.44 87 PHE A N 1
ATOM 737 C CA . PHE A 1 87 ? 1.118 -0.258 12.062 1.00 93.44 87 PHE A CA 1
ATOM 738 C C . PHE A 1 87 ? 0.792 -0.682 10.623 1.00 93.44 87 PHE A C 1
ATOM 740 O O . PHE A 1 87 ? 1.122 -1.806 10.231 1.00 93.44 87 PHE A O 1
ATOM 747 N N . ILE A 1 88 ? 0.162 0.205 9.849 1.00 93.75 88 ILE A N 1
ATOM 748 C CA . ILE A 1 88 ? -0.182 -0.023 8.442 1.00 93.75 88 ILE A CA 1
ATOM 749 C C . ILE A 1 88 ? 1.101 -0.215 7.642 1.00 93.75 88 ILE A C 1
ATOM 751 O O . ILE A 1 88 ? 1.240 -1.226 6.961 1.00 93.75 88 ILE A O 1
ATOM 755 N N . LEU A 1 89 ? 2.073 0.683 7.806 1.00 92.12 89 LEU A N 1
ATOM 756 C CA . LEU A 1 89 ? 3.358 0.621 7.121 1.00 92.12 89 LEU A CA 1
ATOM 757 C C . LEU A 1 89 ? 4.095 -0.698 7.396 1.00 92.12 89 LEU A C 1
ATOM 759 O O . LEU A 1 89 ? 4.485 -1.399 6.467 1.00 92.12 89 LEU A O 1
ATOM 763 N N . ASN A 1 90 ? 4.208 -1.094 8.668 1.00 89.50 90 ASN A N 1
ATOM 764 C CA . ASN A 1 90 ? 4.836 -2.362 9.057 1.00 89.50 90 ASN A CA 1
ATOM 765 C C . ASN A 1 90 ? 4.073 -3.594 8.547 1.00 89.50 90 ASN A C 1
ATOM 767 O O . ASN A 1 90 ? 4.636 -4.685 8.451 1.00 89.50 90 ASN A O 1
ATOM 771 N N . SER A 1 91 ? 2.772 -3.460 8.289 1.00 91.31 91 SER A N 1
ATOM 772 C CA . SER A 1 91 ? 1.972 -4.529 7.693 1.00 91.31 91 SER A CA 1
ATOM 773 C C . SER A 1 91 ? 2.184 -4.597 6.185 1.00 91.31 91 SER A C 1
ATOM 775 O O . SER A 1 91 ? 2.371 -5.693 5.673 1.00 91.31 91 SER A O 1
ATOM 777 N N . LEU A 1 92 ? 2.229 -3.445 5.517 1.00 90.38 92 LEU A N 1
ATOM 778 C CA . LEU A 1 92 ? 2.431 -3.306 4.078 1.00 90.38 92 LEU A CA 1
ATOM 779 C C . LEU A 1 92 ? 3.816 -3.792 3.636 1.00 90.38 92 LEU A C 1
ATOM 781 O O . LEU A 1 92 ? 3.926 -4.569 2.698 1.00 90.38 92 LEU A O 1
ATOM 785 N N . ILE A 1 93 ? 4.865 -3.382 4.352 1.00 84.00 93 ILE A N 1
ATOM 786 C CA . ILE A 1 93 ? 6.271 -3.702 4.041 1.00 84.00 93 ILE A CA 1
ATOM 787 C C . ILE A 1 93 ? 6.619 -5.181 4.305 1.00 84.00 93 ILE A C 1
ATOM 789 O O . ILE A 1 93 ? 7.685 -5.670 3.931 1.00 84.00 93 ILE A O 1
ATOM 793 N N . ASN A 1 94 ? 5.723 -5.945 4.932 1.00 79.31 94 ASN A N 1
ATOM 794 C CA . ASN A 1 94 ? 5.953 -7.362 5.168 1.00 79.31 94 ASN A CA 1
ATOM 795 C C . ASN A 1 94 ? 5.897 -8.157 3.847 1.00 79.31 94 ASN A C 1
ATOM 797 O O . ASN A 1 94 ? 4.874 -8.165 3.163 1.00 79.31 94 ASN A O 1
ATOM 801 N N . LYS A 1 95 ? 6.967 -8.903 3.527 1.00 66.31 95 LYS A N 1
ATOM 802 C CA . LYS A 1 95 ? 7.113 -9.687 2.280 1.00 66.31 95 LYS A CA 1
ATOM 803 C C . LYS A 1 95 ? 6.084 -10.809 2.081 1.00 66.31 95 LYS A C 1
ATOM 805 O O . LYS A 1 95 ? 6.064 -11.442 1.034 1.00 66.31 95 LYS A O 1
ATOM 810 N N . LYS A 1 96 ? 5.248 -11.097 3.081 1.00 78.06 96 LYS A N 1
ATOM 811 C CA . LYS A 1 96 ? 4.164 -12.087 2.968 1.00 78.06 96 LYS A CA 1
ATOM 812 C C . LYS A 1 96 ? 2.875 -11.520 2.376 1.00 78.06 96 LYS A C 1
ATOM 814 O O . LYS A 1 96 ? 1.892 -12.248 2.306 1.00 78.06 96 LYS A O 1
ATOM 819 N N . THR A 1 97 ? 2.862 -10.244 2.002 1.00 82.88 97 THR A N 1
ATOM 820 C CA . THR A 1 97 ? 1.690 -9.623 1.387 1.00 82.88 97 THR A CA 1
ATOM 821 C C . THR A 1 97 ? 1.723 -9.791 -0.132 1.00 82.88 97 THR A C 1
ATOM 823 O O . THR A 1 97 ? 2.803 -9.790 -0.731 1.00 82.88 97 THR A O 1
ATOM 826 N N . PRO A 1 98 ? 0.558 -9.848 -0.790 1.00 85.94 98 PRO A N 1
ATOM 827 C CA . PRO A 1 98 ? 0.485 -9.827 -2.253 1.00 85.94 98 PRO A CA 1
ATOM 828 C C . PRO A 1 98 ? 0.976 -8.514 -2.887 1.00 85.94 98 PRO A C 1
ATOM 830 O O . PRO A 1 98 ? 1.137 -8.433 -4.103 1.00 85.94 98 PRO A O 1
ATOM 833 N N . PHE A 1 99 ? 1.279 -7.496 -2.075 1.00 89.06 99 PHE A N 1
ATOM 834 C CA . PHE A 1 99 ? 1.872 -6.231 -2.510 1.00 89.06 99 PHE A CA 1
ATOM 835 C C . PHE A 1 99 ? 3.393 -6.282 -2.677 1.00 89.06 99 PHE A C 1
ATOM 837 O O . PHE A 1 99 ? 3.948 -5.350 -3.257 1.00 89.06 99 PHE A O 1
ATOM 844 N N . ALA A 1 100 ? 4.063 -7.330 -2.186 1.00 86.69 100 ALA A N 1
ATOM 845 C CA . ALA A 1 100 ? 5.523 -7.393 -2.117 1.00 86.69 100 ALA A CA 1
ATOM 846 C C . ALA A 1 100 ? 6.195 -7.104 -3.469 1.00 86.69 100 ALA A C 1
ATOM 848 O O . ALA A 1 100 ? 7.006 -6.192 -3.551 1.00 86.69 100 ALA A O 1
ATOM 849 N N . GLU A 1 101 ? 5.785 -7.780 -4.546 1.00 85.69 101 GLU A N 1
ATOM 850 C CA . GLU A 1 101 ? 6.372 -7.576 -5.881 1.00 85.69 101 GLU A CA 1
ATOM 851 C C . GLU A 1 101 ? 6.188 -6.137 -6.391 1.00 85.69 101 GLU A C 1
ATOM 853 O O . GLU A 1 101 ? 7.095 -5.550 -6.983 1.00 85.69 101 GLU A O 1
ATOM 858 N N . TYR A 1 102 ? 5.021 -5.538 -6.139 1.00 89.31 102 TYR A N 1
ATOM 859 C CA . TYR A 1 102 ? 4.739 -4.174 -6.578 1.00 89.31 102 TYR A CA 1
ATOM 860 C C . TYR A 1 102 ? 5.545 -3.136 -5.788 1.00 89.31 102 TYR A C 1
ATOM 862 O O . TYR A 1 102 ? 6.093 -2.200 -6.374 1.00 89.31 102 TYR A O 1
ATOM 870 N N . LEU A 1 103 ? 5.667 -3.333 -4.472 1.00 90.38 103 LEU A N 1
ATOM 871 C CA . LEU A 1 103 ? 6.523 -2.525 -3.603 1.00 90.38 103 LEU A CA 1
ATOM 872 C C . LEU A 1 103 ? 7.992 -2.669 -4.002 1.00 90.38 103 LEU A C 1
ATOM 874 O O . LEU A 1 103 ? 8.687 -1.666 -4.116 1.00 90.38 103 LEU A O 1
ATOM 878 N N . ASP A 1 104 ? 8.451 -3.889 -4.274 1.00 87.12 104 ASP A N 1
ATOM 879 C CA . ASP A 1 104 ? 9.821 -4.173 -4.694 1.00 87.12 104 ASP A CA 1
ATOM 880 C C . ASP A 1 104 ? 10.152 -3.448 -6.001 1.00 87.12 104 ASP A C 1
ATOM 882 O O . ASP A 1 104 ? 11.179 -2.771 -6.096 1.00 87.12 104 ASP A O 1
ATOM 886 N N . LYS A 1 105 ? 9.247 -3.518 -6.986 1.00 88.81 105 LYS A N 1
ATOM 887 C CA . LYS A 1 105 ? 9.385 -2.788 -8.248 1.00 88.81 105 LYS A CA 1
ATOM 888 C C . LYS A 1 105 ? 9.470 -1.281 -8.002 1.00 88.81 105 LYS A C 1
ATOM 890 O O . LYS A 1 105 ? 10.400 -0.648 -8.493 1.00 88.81 105 LYS A O 1
ATOM 895 N N . PHE A 1 106 ? 8.572 -0.718 -7.195 1.00 92.69 106 PHE A N 1
ATOM 896 C CA . PHE A 1 106 ? 8.582 0.707 -6.858 1.00 92.69 106 PHE A CA 1
ATOM 897 C C . PHE A 1 106 ? 9.878 1.139 -6.151 1.00 92.69 106 PHE A C 1
ATOM 899 O O . PHE A 1 106 ? 10.519 2.105 -6.564 1.00 92.69 106 PHE A O 1
ATOM 906 N N . PHE A 1 107 ? 10.308 0.405 -5.122 1.00 91.31 107 PHE A N 1
ATOM 907 C CA . PHE A 1 107 ? 11.508 0.734 -4.352 1.00 91.31 107 PHE A CA 1
ATOM 908 C C . PHE A 1 107 ? 12.809 0.496 -5.122 1.00 91.31 107 PHE A C 1
ATOM 910 O O . PHE A 1 107 ? 13.814 1.130 -4.808 1.00 91.31 107 PHE A O 1
ATOM 917 N N . SER A 1 108 ? 12.800 -0.327 -6.176 1.00 89.25 108 SER A N 1
ATOM 918 C CA . SER A 1 108 ? 13.969 -0.521 -7.047 1.00 89.25 108 SER A CA 1
ATOM 919 C C . SER A 1 108 ? 14.420 0.753 -7.777 1.00 89.25 108 SER A C 1
ATOM 921 O O . SER A 1 108 ? 15.581 0.853 -8.173 1.00 89.25 108 SER A O 1
ATOM 923 N N . HIS A 1 109 ? 13.531 1.742 -7.912 1.00 92.12 109 HIS A N 1
ATOM 924 C CA . HIS A 1 109 ? 13.846 3.035 -8.517 1.00 92.12 109 HIS A CA 1
ATOM 925 C C . HIS A 1 109 ? 14.518 4.030 -7.550 1.00 92.12 109 HIS A C 1
ATOM 927 O O . HIS A 1 109 ? 14.937 5.110 -7.971 1.00 92.12 109 HIS A O 1
ATOM 933 N N . PHE A 1 110 ? 14.599 3.704 -6.255 1.00 92.75 110 PHE A N 1
ATOM 934 C CA . PHE A 1 110 ? 15.234 4.562 -5.260 1.00 92.75 110 PHE A CA 1
ATOM 935 C C . PHE A 1 110 ? 16.735 4.291 -5.177 1.00 92.75 110 PHE A C 1
ATOM 937 O O . PHE A 1 110 ? 17.188 3.152 -5.051 1.00 92.75 110 PHE A O 1
ATOM 944 N N . HIS A 1 111 ? 17.520 5.364 -5.169 1.00 90.44 111 HIS A N 1
ATOM 945 C CA . HIS A 1 111 ? 18.973 5.296 -5.080 1.00 90.44 111 HIS A CA 1
ATOM 946 C C . HIS A 1 111 ? 19.489 6.116 -3.907 1.00 90.44 111 HIS A C 1
ATOM 948 O O . HIS A 1 111 ? 18.989 7.204 -3.626 1.00 90.44 111 HIS A O 1
ATOM 954 N N . LEU A 1 112 ? 20.514 5.596 -3.230 1.00 89.44 112 LEU A N 1
ATOM 955 C CA . LEU A 1 112 ? 21.171 6.312 -2.146 1.00 89.44 112 LEU A CA 1
ATOM 956 C C . LEU A 1 112 ? 22.016 7.455 -2.724 1.00 89.44 112 LEU A C 1
ATOM 958 O O . LEU A 1 112 ? 23.018 7.214 -3.399 1.00 89.44 112 LEU A O 1
ATOM 962 N N . LYS A 1 113 ? 21.630 8.693 -2.426 1.00 88.69 113 LYS A N 1
ATOM 963 C CA . LYS A 1 113 ? 22.342 9.915 -2.796 1.00 88.69 113 LYS A CA 1
ATOM 964 C C . LYS A 1 113 ? 22.381 10.855 -1.598 1.00 88.69 113 LYS A C 1
ATOM 966 O O . LYS A 1 113 ? 21.378 11.041 -0.925 1.00 88.69 113 LYS A O 1
ATOM 971 N N . ASP A 1 114 ? 23.556 11.397 -1.286 1.00 85.06 114 ASP A N 1
ATOM 972 C CA . ASP A 1 114 ? 23.736 12.360 -0.189 1.00 85.06 114 ASP A CA 1
ATOM 973 C C . ASP A 1 114 ? 23.097 11.916 1.150 1.00 85.06 114 ASP A C 1
ATOM 975 O O . ASP A 1 114 ? 22.582 12.730 1.907 1.00 85.06 114 ASP A O 1
ATOM 979 N N . LYS A 1 115 ? 23.181 10.606 1.454 1.00 85.81 115 LYS A N 1
ATOM 980 C CA . LYS A 1 115 ? 22.615 9.905 2.635 1.00 85.81 115 LYS A CA 1
ATOM 981 C C . LYS A 1 115 ? 21.098 9.688 2.650 1.00 85.81 115 LYS A C 1
ATOM 983 O O . LYS A 1 115 ? 20.595 9.121 3.617 1.00 85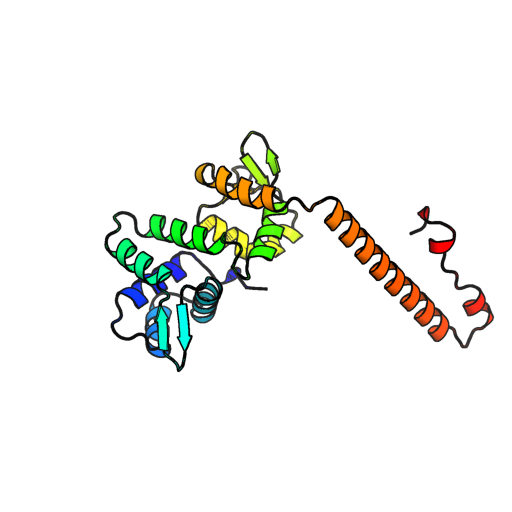.81 115 LYS A O 1
ATOM 988 N N . HIS A 1 116 ? 20.389 10.044 1.587 1.00 89.62 116 HIS A N 1
ATOM 989 C CA . HIS A 1 116 ? 18.954 9.810 1.460 1.00 89.62 116 HIS A CA 1
ATOM 990 C C . HIS A 1 116 ? 18.650 8.911 0.263 1.00 89.62 116 HIS A C 1
ATOM 992 O O . HIS A 1 116 ? 19.390 8.882 -0.718 1.00 89.62 116 HIS A O 1
ATOM 998 N N . TYR A 1 117 ? 17.566 8.146 0.349 1.00 92.81 117 TYR A N 1
ATOM 999 C CA . TYR A 1 117 ? 17.058 7.403 -0.798 1.00 92.81 117 TYR A CA 1
ATOM 1000 C C . TYR A 1 117 ? 16.161 8.317 -1.621 1.00 92.81 117 TYR A C 1
ATOM 1002 O O . TYR A 1 117 ? 15.168 8.829 -1.104 1.00 92.81 117 TYR A O 1
ATOM 1010 N N . GLU A 1 118 ? 16.510 8.506 -2.891 1.00 94.50 118 GLU A N 1
ATOM 1011 C CA . GLU A 1 118 ? 15.825 9.418 -3.805 1.00 94.50 118 GLU A CA 1
ATOM 1012 C C . GLU A 1 118 ? 15.339 8.692 -5.064 1.00 94.50 118 GLU A C 1
ATOM 1014 O O . GLU A 1 118 ? 16.050 7.842 -5.602 1.00 94.50 118 GLU A O 1
ATOM 1019 N N . PHE A 1 119 ? 14.1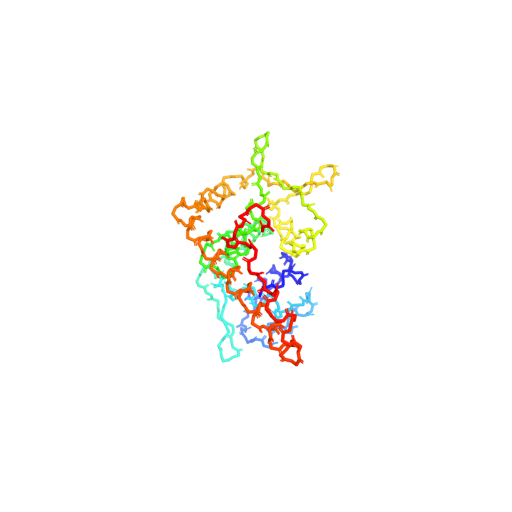68 9.076 -5.571 1.00 94.94 119 PHE A N 1
ATOM 1020 C CA . PHE A 1 119 ? 13.619 8.618 -6.847 1.00 94.94 119 PHE A CA 1
ATOM 1021 C C . PHE A 1 119 ? 13.100 9.808 -7.660 1.00 94.94 119 PHE A C 1
ATOM 1023 O O . PHE A 1 119 ? 12.209 10.529 -7.213 1.00 94.94 119 PHE A O 1
ATOM 1030 N N . ALA A 1 120 ? 13.636 10.004 -8.867 1.00 95.69 120 ALA A N 1
ATOM 1031 C CA . ALA A 1 120 ? 13.189 11.017 -9.823 1.00 95.69 120 ALA A CA 1
ATOM 1032 C C . ALA A 1 120 ? 12.432 10.355 -10.997 1.00 95.69 120 ALA A C 1
ATOM 1034 O O . ALA A 1 120 ? 13.069 9.933 -11.965 1.00 95.69 120 ALA A O 1
ATOM 1035 N N . PRO A 1 121 ? 11.095 10.227 -10.927 1.00 94.88 121 PRO A N 1
ATOM 1036 C CA . PRO A 1 121 ? 10.329 9.493 -11.929 1.00 94.88 121 PRO A CA 1
ATOM 1037 C C . PRO A 1 121 ? 10.090 10.266 -13.225 1.00 94.88 121 PRO A C 1
ATOM 1039 O O . PRO A 1 121 ? 9.805 11.469 -13.243 1.00 94.88 121 PRO A O 1
ATOM 1042 N N . SER A 1 122 ? 10.052 9.518 -14.323 1.00 94.56 122 SER A N 1
ATOM 1043 C CA . SER A 1 122 ? 9.462 9.937 -15.591 1.00 94.56 122 SER A CA 1
ATOM 1044 C C . SER A 1 122 ? 7.951 10.195 -15.470 1.00 94.56 122 SER A C 1
ATOM 1046 O O . SER A 1 122 ? 7.305 9.915 -14.458 1.00 94.56 122 SER A O 1
ATOM 1048 N N . VAL A 1 123 ? 7.339 10.745 -16.523 1.00 92.81 123 VAL A N 1
ATOM 1049 C CA . VAL A 1 123 ? 5.876 10.944 -16.567 1.00 92.81 123 VAL A CA 1
ATOM 1050 C C . VAL A 1 123 ? 5.130 9.609 -16.478 1.00 92.81 123 VAL A C 1
ATOM 1052 O O . VAL A 1 123 ? 4.142 9.519 -15.755 1.00 92.81 123 VAL A O 1
ATOM 1055 N N . SER A 1 124 ? 5.623 8.572 -17.163 1.00 93.81 124 SER A N 1
ATOM 1056 C CA . SER A 1 124 ? 5.004 7.242 -17.141 1.00 93.81 124 SER A CA 1
ATOM 1057 C C . SER A 1 124 ? 5.045 6.633 -15.741 1.00 93.81 124 SER A C 1
ATOM 1059 O O . SER A 1 124 ? 4.015 6.199 -15.239 1.00 93.81 124 SER A O 1
ATOM 1061 N N . GLU A 1 125 ? 6.201 6.677 -15.075 1.00 93.75 125 GLU A N 1
ATOM 1062 C CA . GLU A 1 125 ? 6.355 6.153 -13.709 1.00 93.75 125 GLU A CA 1
ATOM 1063 C C . GLU A 1 125 ? 5.514 6.945 -12.697 1.00 93.75 125 GLU A C 1
ATOM 1065 O O . GLU A 1 125 ? 4.940 6.366 -11.776 1.00 93.75 125 GLU A O 1
ATOM 1070 N N . ARG A 1 126 ? 5.372 8.268 -12.881 1.00 91.88 126 ARG A N 1
ATOM 1071 C CA . ARG A 1 126 ? 4.484 9.089 -12.041 1.00 91.88 126 ARG A CA 1
ATOM 1072 C C . ARG A 1 126 ? 3.025 8.666 -12.129 1.00 91.88 126 ARG A C 1
ATOM 1074 O O . ARG A 1 126 ? 2.328 8.783 -11.124 1.00 91.88 126 ARG A O 1
ATOM 1081 N N . LEU A 1 127 ? 2.566 8.247 -13.307 1.00 91.19 127 LEU A N 1
ATOM 1082 C CA . LEU A 1 127 ? 1.205 7.754 -13.509 1.00 91.19 127 LEU A CA 1
ATOM 1083 C C . LEU A 1 127 ? 1.056 6.335 -12.957 1.00 91.19 127 LEU A C 1
ATOM 1085 O O . LEU A 1 127 ? 0.139 6.095 -12.174 1.00 91.19 127 LEU A O 1
ATOM 1089 N N . GLU A 1 128 ? 1.988 5.444 -13.307 1.00 92.75 128 GLU A N 1
ATOM 1090 C CA . GLU A 1 128 ? 1.996 4.035 -12.896 1.00 92.75 128 GLU A CA 1
ATOM 1091 C C . GLU A 1 128 ? 1.936 3.878 -11.374 1.00 92.75 128 GLU A C 1
ATOM 1093 O O . GLU A 1 128 ? 1.106 3.132 -10.866 1.00 92.75 128 GLU A O 1
ATOM 1098 N N . TYR A 1 129 ? 2.765 4.625 -10.643 1.00 94.31 129 TYR A N 1
ATOM 1099 C CA . TYR A 1 129 ? 2.871 4.500 -9.190 1.00 94.31 129 TYR A CA 1
ATOM 1100 C C . TYR A 1 129 ? 2.051 5.537 -8.418 1.00 94.31 129 TYR A C 1
ATOM 1102 O O . TYR A 1 129 ? 2.249 5.690 -7.214 1.00 94.31 129 TYR A O 1
ATOM 1110 N N . SER A 1 130 ? 1.152 6.276 -9.075 1.00 93.94 130 SER A N 1
ATOM 1111 C CA . SER A 1 130 ? 0.465 7.422 -8.462 1.00 93.94 130 SER A CA 1
ATOM 1112 C C . SER A 1 130 ? -0.300 7.063 -7.182 1.00 93.94 130 SER A C 1
ATOM 1114 O O . SER A 1 130 ? -0.116 7.747 -6.172 1.00 93.94 130 SER A O 1
ATOM 1116 N N . GLY A 1 131 ? -1.092 5.984 -7.194 1.00 94.56 131 GLY A N 1
ATOM 1117 C CA . GLY A 1 131 ? -1.835 5.513 -6.025 1.00 94.56 131 GLY A CA 1
ATOM 1118 C C . GLY A 1 131 ? -0.917 5.111 -4.872 1.00 94.56 131 GLY A C 1
ATOM 1119 O O . GLY A 1 131 ? -1.031 5.649 -3.772 1.00 94.56 131 GLY A O 1
ATOM 1120 N N . LEU A 1 132 ? 0.045 4.218 -5.134 1.00 94.94 132 LEU A N 1
ATOM 1121 C CA . LEU A 1 132 ? 0.982 3.733 -4.115 1.00 94.94 132 LEU A CA 1
ATOM 1122 C C . LEU A 1 132 ? 1.814 4.878 -3.530 1.00 94.94 132 LEU A C 1
ATOM 1124 O O . LEU A 1 132 ? 1.941 4.994 -2.315 1.00 94.94 132 LEU A O 1
ATOM 1128 N N . ARG A 1 133 ? 2.351 5.748 -4.387 1.00 94.69 133 ARG A N 1
ATOM 1129 C CA . ARG A 1 133 ? 3.111 6.927 -3.977 1.00 94.69 133 ARG A CA 1
ATOM 1130 C C . ARG A 1 133 ? 2.285 7.810 -3.048 1.00 94.69 133 ARG A C 1
ATOM 1132 O O . ARG A 1 133 ? 2.778 8.176 -1.988 1.00 94.69 133 ARG A O 1
ATOM 1139 N N . ASN A 1 134 ? 1.066 8.176 -3.447 1.00 95.06 134 ASN A N 1
ATOM 1140 C CA . ASN A 1 134 ? 0.212 9.043 -2.633 1.00 95.06 134 ASN A CA 1
ATOM 1141 C C . ASN A 1 134 ? -0.073 8.397 -1.276 1.00 95.06 134 ASN A C 1
ATOM 1143 O O . ASN A 1 134 ? 0.055 9.048 -0.247 1.00 95.06 134 ASN A O 1
ATOM 1147 N N . PHE A 1 135 ? -0.354 7.095 -1.265 1.00 95.75 135 PHE A N 1
ATOM 1148 C CA . PHE A 1 135 ? -0.574 6.356 -0.031 1.00 95.75 135 PHE A CA 1
ATOM 1149 C C . PHE A 1 135 ? 0.670 6.321 0.876 1.00 95.75 135 PHE A C 1
ATOM 1151 O O . PHE A 1 135 ? 0.562 6.488 2.089 1.00 95.75 135 PHE A O 1
ATOM 1158 N N . LEU A 1 136 ? 1.870 6.161 0.308 1.00 94.94 136 LEU A N 1
ATOM 1159 C CA . LEU A 1 136 ? 3.131 6.216 1.058 1.00 94.94 136 LEU A CA 1
ATOM 1160 C C . LEU A 1 136 ? 3.456 7.628 1.575 1.00 94.94 136 LEU A C 1
ATOM 1162 O O . LEU A 1 136 ? 4.055 7.746 2.643 1.00 94.94 136 LEU A O 1
ATOM 1166 N N . ILE A 1 137 ? 3.037 8.683 0.867 1.00 94.88 137 ILE A N 1
ATOM 1167 C CA . ILE A 1 137 ? 3.100 10.071 1.358 1.00 94.88 137 ILE A CA 1
ATOM 1168 C C . ILE A 1 137 ? 2.150 10.257 2.541 1.00 94.88 137 ILE A C 1
ATOM 1170 O O . ILE A 1 137 ? 2.559 10.784 3.573 1.00 94.88 137 ILE A O 1
ATOM 1174 N N . ASP A 1 138 ? 0.912 9.772 2.437 1.00 94.62 138 ASP A N 1
ATOM 1175 C CA . ASP A 1 138 ? -0.062 9.833 3.532 1.00 94.62 138 ASP A CA 1
ATOM 1176 C C . ASP A 1 138 ? 0.441 9.092 4.783 1.00 94.62 138 ASP A C 1
ATOM 1178 O O . ASP A 1 138 ? 0.197 9.520 5.917 1.00 94.62 138 ASP A O 1
ATOM 1182 N N . LEU A 1 139 ? 1.176 7.994 4.584 1.00 94.75 139 LEU A N 1
ATOM 1183 C CA . LEU A 1 139 ? 1.854 7.234 5.636 1.00 94.75 139 LEU A CA 1
ATOM 1184 C C . LEU A 1 139 ? 3.122 7.909 6.179 1.00 94.75 139 LEU A C 1
ATOM 1186 O O . LEU A 1 139 ? 3.698 7.375 7.122 1.00 94.75 139 LEU A O 1
ATOM 1190 N N . GLU A 1 140 ? 3.536 9.050 5.622 1.00 94.75 140 GLU A N 1
ATOM 1191 C CA . GLU A 1 140 ? 4.787 9.760 5.940 1.00 94.75 140 GLU A CA 1
ATOM 1192 C C . GLU A 1 140 ? 6.051 8.921 5.677 1.00 94.75 140 GLU A C 1
ATOM 1194 O O . GLU A 1 140 ? 7.129 9.212 6.187 1.00 94.75 140 GLU A O 1
ATOM 1199 N N . PHE A 1 141 ? 5.947 7.895 4.824 1.00 94.12 141 PHE A N 1
ATOM 1200 C CA . PHE A 1 141 ? 7.086 7.055 4.460 1.00 94.12 141 PHE A CA 1
ATOM 1201 C C . PHE A 1 141 ? 8.080 7.785 3.554 1.00 94.12 141 PHE A C 1
ATOM 1203 O O . PHE A 1 141 ? 9.296 7.599 3.640 1.00 94.12 141 PHE A O 1
ATOM 1210 N N . LEU A 1 142 ? 7.543 8.611 2.662 1.00 95.19 142 LEU A N 1
ATOM 1211 C CA . LEU A 1 142 ? 8.294 9.405 1.707 1.00 95.19 142 LEU A CA 1
ATOM 1212 C C . LEU A 1 142 ? 7.620 10.758 1.509 1.00 95.19 142 LEU A C 1
ATOM 1214 O O . LEU A 1 142 ? 6.426 10.912 1.753 1.00 95.19 142 LEU A O 1
ATOM 1218 N N . TYR A 1 143 ? 8.380 11.730 1.033 1.00 95.62 143 TYR A N 1
ATOM 1219 C CA . TYR A 1 143 ? 7.889 13.065 0.727 1.00 95.62 143 TYR A CA 1
ATOM 1220 C C . TYR A 1 143 ? 8.393 13.518 -0.639 1.00 95.62 143 TYR A C 1
ATOM 1222 O O . TYR A 1 143 ? 9.385 13.010 -1.166 1.00 95.62 143 TYR A O 1
ATOM 1230 N N . LEU A 1 144 ? 7.673 14.463 -1.234 1.00 94.19 144 LEU A N 1
ATOM 1231 C CA . LEU A 1 144 ? 8.138 15.170 -2.417 1.00 94.19 144 LEU A CA 1
ATOM 1232 C C . LEU A 1 144 ? 9.143 16.241 -1.974 1.00 94.19 144 LEU A C 1
ATOM 1234 O O . LEU A 1 144 ? 8.887 16.968 -1.013 1.00 94.19 144 LEU A O 1
ATOM 1238 N N . ASP A 1 145 ? 10.300 16.303 -2.626 1.00 92.25 145 ASP A N 1
ATOM 1239 C CA . ASP A 1 145 ? 11.330 17.276 -2.280 1.00 92.25 145 ASP A CA 1
ATOM 1240 C C . ASP A 1 145 ? 10.892 18.720 -2.571 1.00 92.25 145 ASP A C 1
ATOM 1242 O O . ASP A 1 145 ? 9.900 18.975 -3.251 1.00 92.25 145 ASP A O 1
ATOM 1246 N N . SER A 1 146 ? 11.665 19.690 -2.082 1.00 85.69 146 SER A N 1
ATOM 1247 C CA . SER A 1 146 ? 11.351 21.114 -2.252 1.00 85.69 146 SER A CA 1
ATOM 1248 C C . SER A 1 146 ? 11.369 21.594 -3.705 1.00 85.69 146 SER A C 1
ATOM 1250 O O . SER A 1 146 ? 10.808 22.647 -3.997 1.00 85.69 146 SER A O 1
ATOM 1252 N N . SER A 1 147 ? 12.022 20.854 -4.607 1.00 86.62 147 SER A N 1
ATOM 1253 C CA . SER A 1 147 ? 12.010 21.147 -6.041 1.00 86.62 147 SER A CA 1
ATOM 1254 C C . SER A 1 147 ? 10.811 20.539 -6.773 1.00 86.62 147 SER A C 1
ATOM 1256 O O . SER A 1 147 ? 10.622 20.817 -7.954 1.00 86.62 147 SER A O 1
ATOM 1258 N N . GLU A 1 148 ? 10.009 19.723 -6.088 1.00 83.94 148 GLU A N 1
ATOM 1259 C CA . GLU A 1 148 ? 8.888 18.966 -6.639 1.00 83.94 148 GLU A CA 1
ATOM 1260 C C . GLU A 1 148 ? 9.267 18.012 -7.784 1.00 83.94 148 GLU A C 1
ATOM 1262 O O . GLU A 1 148 ? 8.426 17.608 -8.593 1.00 83.94 148 GLU A O 1
ATOM 1267 N N . THR A 1 149 ? 10.540 17.611 -7.856 1.00 88.00 149 THR A N 1
ATOM 1268 C CA . THR A 1 149 ? 11.044 16.764 -8.949 1.00 88.00 149 THR A CA 1
ATOM 1269 C C . THR A 1 149 ? 11.333 15.334 -8.528 1.00 88.00 149 THR A C 1
ATOM 1271 O O . THR A 1 149 ? 11.328 14.439 -9.378 1.00 88.00 149 THR A O 1
ATOM 1274 N N . LYS A 1 150 ? 11.563 15.097 -7.235 1.00 93.56 150 LYS A N 1
ATOM 1275 C CA . LYS A 1 150 ? 11.960 13.785 -6.724 1.00 93.56 150 LYS A CA 1
ATOM 1276 C C . LYS A 1 150 ? 11.260 13.441 -5.419 1.00 93.56 150 LYS A C 1
ATOM 1278 O O . LYS A 1 150 ? 10.918 14.305 -4.616 1.00 93.56 150 LYS A O 1
ATOM 1283 N N . TYR A 1 151 ? 11.081 12.147 -5.214 1.00 95.94 151 TYR A N 1
ATOM 1284 C CA . TYR A 1 151 ? 10.587 11.564 -3.980 1.00 95.94 151 TYR A CA 1
ATOM 1285 C C . TYR A 1 151 ? 11.758 11.149 -3.104 1.00 95.94 151 TYR A C 1
ATOM 1287 O O . TYR A 1 151 ? 12.722 10.565 -3.598 1.00 95.94 151 TYR A O 1
ATOM 1295 N N . VAL A 1 152 ? 11.666 11.440 -1.812 1.00 95.88 152 VAL A N 1
ATOM 1296 C CA . VAL A 1 152 ? 12.713 11.159 -0.831 1.00 95.88 152 VAL A CA 1
ATOM 1297 C C . VAL A 1 152 ? 12.119 10.352 0.313 1.00 95.88 152 VAL A C 1
ATOM 1299 O O . VAL A 1 152 ? 11.063 10.702 0.837 1.00 95.88 152 VAL A O 1
ATOM 1302 N N . ILE A 1 153 ? 12.783 9.262 0.693 1.00 94.94 153 ILE A N 1
ATOM 1303 C CA . ILE A 1 153 ? 12.385 8.460 1.856 1.00 94.94 153 ILE A CA 1
ATOM 1304 C C . ILE A 1 153 ? 12.660 9.249 3.137 1.00 94.94 153 ILE A C 1
ATOM 1306 O O . ILE A 1 153 ? 13.744 9.816 3.298 1.00 94.94 153 ILE A O 1
ATOM 1310 N N . ALA A 1 154 ? 11.696 9.265 4.057 1.00 93.62 154 ALA A N 1
ATOM 1311 C CA . ALA A 1 154 ? 11.872 9.909 5.351 1.00 93.62 154 ALA A CA 1
ATOM 1312 C C . ALA A 1 154 ? 13.011 9.252 6.143 1.00 93.62 154 ALA A C 1
ATOM 1314 O O . ALA A 1 154 ? 13.171 8.030 6.139 1.00 93.62 154 ALA A O 1
ATOM 1315 N N . GLU A 1 155 ? 13.804 10.063 6.845 1.00 89.88 155 GLU A N 1
ATOM 1316 C CA . GLU A 1 155 ? 15.029 9.602 7.509 1.00 89.88 155 GLU A CA 1
ATOM 1317 C C . GLU A 1 155 ? 14.769 8.468 8.514 1.00 89.88 155 GLU A C 1
ATOM 1319 O O . GLU A 1 155 ? 15.518 7.491 8.563 1.00 89.88 155 GLU A O 1
ATOM 1324 N N . GLU A 1 156 ? 13.653 8.542 9.243 1.00 88.44 156 GLU A N 1
ATOM 1325 C CA . GLU A 1 156 ? 13.215 7.515 10.195 1.00 88.44 156 GLU A CA 1
ATOM 1326 C C . GLU A 1 156 ? 12.902 6.153 9.551 1.00 88.44 156 GLU A C 1
ATOM 1328 O O . GLU A 1 156 ? 12.847 5.130 10.238 1.00 88.44 156 GLU A O 1
ATOM 1333 N N . HIS A 1 157 ? 12.748 6.120 8.228 1.00 88.44 157 HIS A N 1
ATOM 1334 C CA . HIS A 1 157 ? 12.447 4.931 7.442 1.00 88.44 157 HIS A CA 1
ATOM 1335 C C . HIS A 1 157 ? 13.605 4.472 6.548 1.00 88.44 157 HIS A C 1
ATOM 1337 O O . HIS A 1 157 ? 13.513 3.407 5.933 1.00 88.44 157 HIS A O 1
ATOM 1343 N N . SER A 1 158 ? 14.727 5.198 6.525 1.00 83.06 158 SER A N 1
ATOM 1344 C CA . SER A 1 158 ? 15.902 4.862 5.709 1.00 83.06 158 SER A CA 1
ATOM 1345 C C . SER A 1 158 ? 16.430 3.448 5.964 1.00 83.06 158 SER A C 1
ATOM 1347 O O . SER A 1 158 ? 16.832 2.764 5.024 1.00 83.06 158 SER A O 1
ATOM 1349 N N . PHE A 1 159 ? 16.404 2.978 7.217 1.00 80.56 159 PHE A N 1
ATOM 1350 C CA . PHE A 1 159 ? 16.843 1.620 7.557 1.00 80.56 159 PHE A CA 1
ATOM 1351 C C . PHE A 1 159 ? 15.907 0.549 6.978 1.00 80.56 159 PHE A C 1
ATOM 1353 O O . PHE A 1 159 ? 16.374 -0.372 6.314 1.00 80.56 159 PHE A O 1
ATOM 1360 N N . ALA A 1 160 ? 14.591 0.706 7.160 1.00 77.06 160 ALA A N 1
ATOM 1361 C CA . ALA A 1 160 ? 13.596 -0.216 6.612 1.00 77.06 160 ALA A CA 1
ATOM 1362 C C . ALA A 1 160 ? 13.646 -0.254 5.074 1.00 77.06 160 ALA A C 1
ATOM 1364 O O . ALA A 1 160 ? 13.563 -1.320 4.469 1.00 77.06 160 ALA A O 1
ATOM 1365 N N . CYS A 1 161 ? 13.856 0.903 4.439 1.00 79.06 161 CYS A N 1
ATOM 1366 C CA . CYS A 1 161 ? 14.047 0.995 2.995 1.00 79.06 161 CYS A CA 1
ATOM 1367 C C . CYS A 1 161 ? 15.328 0.281 2.534 1.00 79.06 161 CYS A C 1
ATOM 1369 O O . CYS A 1 161 ? 15.309 -0.452 1.550 1.00 79.06 161 CYS A O 1
ATOM 1371 N N . ASN A 1 162 ? 16.432 0.421 3.273 1.00 78.25 162 ASN A N 1
ATOM 1372 C CA . ASN A 1 162 ? 17.672 -0.290 2.968 1.00 78.25 162 ASN A CA 1
ATOM 1373 C C . ASN A 1 162 ? 17.492 -1.816 3.034 1.00 78.25 162 ASN A C 1
ATOM 1375 O O . ASN A 1 162 ? 18.011 -2.521 2.175 1.00 78.25 162 ASN A O 1
ATOM 1379 N N . GLU A 1 163 ? 16.741 -2.335 4.011 1.00 75.75 163 GLU A N 1
ATOM 1380 C CA . GLU A 1 163 ? 16.433 -3.770 4.079 1.00 75.75 163 GLU A CA 1
ATOM 1381 C C . GLU A 1 163 ? 15.602 -4.238 2.880 1.00 75.75 163 GLU A C 1
ATOM 1383 O O . GLU A 1 163 ? 15.902 -5.288 2.311 1.00 75.75 163 GLU A O 1
ATOM 1388 N N . LEU A 1 164 ? 14.614 -3.447 2.450 1.00 75.38 164 LEU A N 1
ATOM 1389 C CA . LEU A 1 164 ? 13.838 -3.730 1.241 1.00 75.38 164 LEU A CA 1
ATOM 1390 C C . LEU A 1 164 ? 14.728 -3.752 -0.008 1.00 75.38 164 LEU A C 1
ATOM 1392 O O . LEU A 1 164 ? 14.726 -4.729 -0.750 1.00 75.38 164 LEU A O 1
ATOM 1396 N N . ILE A 1 165 ? 15.542 -2.714 -0.208 1.00 75.44 165 ILE A N 1
ATOM 1397 C CA . ILE A 1 165 ? 16.379 -2.560 -1.404 1.00 75.44 165 ILE A CA 1
ATOM 1398 C C . ILE A 1 165 ? 17.500 -3.610 -1.449 1.00 75.44 165 ILE A C 1
ATOM 1400 O O . ILE A 1 165 ? 17.734 -4.213 -2.496 1.00 75.44 165 ILE A O 1
ATOM 1404 N N . GLN A 1 166 ? 18.197 -3.869 -0.336 1.00 69.31 166 GLN A N 1
ATOM 1405 C CA . GLN A 1 166 ? 19.327 -4.808 -0.329 1.00 69.31 166 GLN A CA 1
ATOM 1406 C C . GLN A 1 166 ? 18.904 -6.268 -0.445 1.00 69.31 166 GLN A C 1
ATOM 1408 O O . GLN A 1 166 ? 19.599 -7.053 -1.086 1.00 69.31 166 GLN A O 1
ATOM 1413 N N . GLN A 1 167 ? 17.760 -6.646 0.126 1.00 60.69 167 GLN A N 1
ATOM 1414 C CA . GLN A 1 167 ? 17.246 -8.009 -0.016 1.00 60.69 167 GLN A CA 1
ATOM 1415 C C . GLN A 1 167 ? 16.709 -8.302 -1.424 1.00 60.69 167 GLN A C 1
ATOM 1417 O O . GLN A 1 167 ? 16.433 -9.460 -1.726 1.00 60.69 167 GLN A O 1
ATOM 1422 N N . ASN A 1 168 ? 16.567 -7.275 -2.267 1.00 55.22 168 ASN A N 1
ATOM 1423 C CA . ASN A 1 168 ? 16.078 -7.372 -3.642 1.00 55.22 168 ASN A CA 1
ATOM 1424 C C . ASN A 1 168 ? 17.203 -7.246 -4.681 1.00 55.22 168 ASN A C 1
ATOM 1426 O O . ASN A 1 168 ? 16.939 -7.073 -5.873 1.00 55.22 168 ASN A O 1
ATOM 1430 N N . GLN A 1 169 ? 18.469 -7.339 -4.259 1.00 60.50 169 GLN A N 1
ATOM 1431 C CA . GLN A 1 169 ? 19.567 -7.504 -5.203 1.00 60.50 169 GLN A CA 1
ATOM 1432 C C . GLN A 1 169 ? 19.428 -8.869 -5.879 1.00 60.50 169 GLN A C 1
ATOM 1434 O O . GLN A 1 169 ? 19.722 -9.905 -5.286 1.00 60.50 169 GLN A O 1
ATOM 1439 N N . ILE A 1 170 ? 18.955 -8.848 -7.128 1.00 59.72 170 ILE A N 1
ATOM 1440 C CA . ILE A 1 170 ? 18.880 -10.020 -7.998 1.00 59.72 170 ILE A CA 1
ATOM 1441 C C . ILE A 1 170 ? 20.269 -10.650 -8.027 1.00 59.72 170 ILE A C 1
ATOM 1443 O O . ILE A 1 170 ? 21.255 -9.998 -8.388 1.00 59.72 170 ILE A O 1
ATOM 1447 N N . SER A 1 171 ? 20.356 -11.919 -7.636 1.00 62.94 171 SER A N 1
ATOM 1448 C CA . SER A 1 171 ? 21.631 -12.622 -7.695 1.00 62.94 171 SER A CA 1
ATOM 1449 C C . SER A 1 171 ? 22.131 -12.655 -9.148 1.00 62.94 171 SER A C 1
ATOM 1451 O O . SER A 1 171 ? 21.323 -12.741 -10.079 1.00 62.94 171 SER A O 1
ATOM 1453 N N . PRO A 1 172 ? 23.452 -12.655 -9.403 1.00 63.72 172 PRO A N 1
ATOM 1454 C CA . PRO A 1 172 ? 23.971 -12.799 -10.764 1.00 63.72 172 PRO A CA 1
ATOM 1455 C C . PRO A 1 172 ? 23.373 -14.004 -11.513 1.00 63.72 172 PRO A C 1
ATOM 1457 O O . PRO A 1 172 ? 23.146 -13.939 -12.717 1.00 63.72 172 PRO A O 1
ATOM 1460 N N . ALA A 1 173 ? 23.050 -15.084 -10.793 1.00 68.19 173 ALA A N 1
ATOM 1461 C CA . ALA A 1 173 ? 22.398 -16.268 -11.344 1.00 68.19 173 ALA A CA 1
ATOM 1462 C C . ALA A 1 173 ? 20.955 -16.001 -11.811 1.00 68.19 173 ALA A C 1
ATOM 1464 O O . ALA A 1 173 ? 20.574 -16.410 -12.908 1.00 68.19 173 ALA A O 1
ATOM 1465 N N . GLU A 1 174 ? 20.150 -15.296 -11.016 1.00 69.25 174 GLU A N 1
ATOM 1466 C CA . GLU A 1 174 ? 18.788 -14.914 -11.404 1.00 69.25 174 GLU A CA 1
ATOM 1467 C C . GLU A 1 174 ? 18.784 -13.895 -12.542 1.00 69.25 174 GLU A C 1
ATOM 1469 O O . GLU A 1 174 ? 17.972 -14.009 -13.459 1.00 69.25 174 GLU A O 1
ATOM 1474 N N . PHE A 1 175 ? 19.730 -12.954 -12.547 1.00 72.38 175 PHE A N 1
ATOM 1475 C CA . PHE A 1 175 ? 19.895 -12.010 -13.650 1.00 72.38 175 PHE A CA 1
ATOM 1476 C C . PHE A 1 175 ? 20.179 -12.739 -14.969 1.00 72.38 175 PHE A C 1
ATOM 1478 O O . PHE A 1 175 ? 19.533 -12.467 -15.983 1.00 72.38 175 PHE A O 1
ATOM 1485 N N . LEU A 1 176 ? 21.093 -13.716 -14.950 1.00 77.38 176 LEU A N 1
ATOM 1486 C CA . LEU A 1 176 ? 21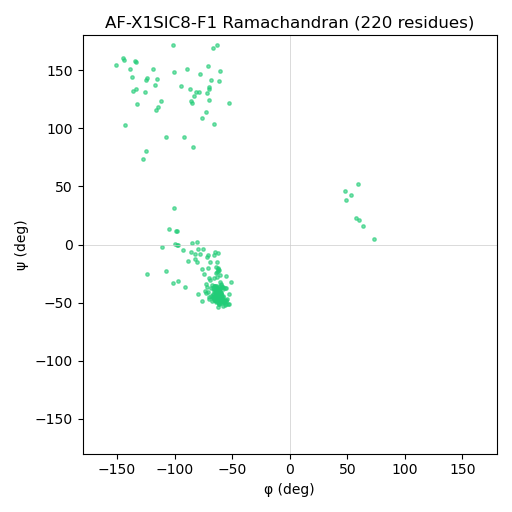.390 -14.556 -16.112 1.00 77.38 176 LEU A CA 1
ATOM 1487 C C . LEU A 1 176 ? 20.171 -15.369 -16.560 1.00 77.38 176 LEU A C 1
ATOM 1489 O O . LEU A 1 176 ? 19.919 -15.486 -17.758 1.00 77.38 176 LEU A O 1
ATOM 1493 N N . LYS A 1 177 ? 19.377 -15.882 -15.615 1.00 80.25 177 LYS A N 1
ATOM 1494 C CA . LYS A 1 177 ? 18.134 -16.601 -15.918 1.00 80.25 177 LYS A CA 1
ATOM 1495 C C . LYS A 1 177 ? 17.103 -15.698 -16.604 1.00 80.25 177 LYS A C 1
ATOM 1497 O O . LYS A 1 177 ? 16.510 -16.104 -17.599 1.00 80.25 177 LYS A O 1
ATOM 1502 N N . ILE A 1 178 ? 16.920 -14.469 -16.117 1.00 77.50 178 ILE A N 1
ATOM 1503 C CA . ILE A 1 178 ? 16.010 -13.482 -16.721 1.00 77.50 178 ILE A CA 1
ATOM 1504 C C . ILE A 1 178 ? 16.486 -13.094 -18.125 1.00 77.50 178 ILE A C 1
ATOM 1506 O O . ILE A 1 178 ? 15.675 -13.027 -19.047 1.00 77.50 178 ILE A O 1
ATOM 1510 N N . GLN A 1 179 ? 17.789 -12.865 -18.308 1.00 79.06 179 GLN A N 1
ATOM 1511 C CA . GLN A 1 179 ? 18.380 -12.589 -19.622 1.00 79.06 179 GLN A CA 1
ATOM 1512 C C . GLN A 1 179 ? 18.141 -13.741 -20.602 1.00 79.06 179 GLN A C 1
ATOM 1514 O O . GLN A 1 179 ? 17.708 -13.506 -21.729 1.00 79.06 179 GLN A O 1
ATOM 1519 N N . HIS A 1 180 ? 18.336 -14.985 -20.157 1.00 86.00 180 HIS A N 1
ATOM 1520 C CA . HIS A 1 180 ? 18.058 -16.165 -20.971 1.00 86.00 180 HIS A CA 1
ATOM 1521 C C . HIS A 1 180 ? 16.588 -16.228 -21.395 1.00 86.00 180 HIS A C 1
ATOM 1523 O O . HIS A 1 180 ? 16.296 -16.332 -22.583 1.00 86.00 180 HIS A O 1
ATOM 1529 N N . MET A 1 181 ? 15.660 -16.081 -20.443 1.00 83.38 181 MET A N 1
ATOM 1530 C CA . MET A 1 181 ? 14.224 -16.096 -20.732 1.00 83.38 181 MET A CA 1
ATOM 1531 C C . MET A 1 181 ? 13.817 -14.988 -21.709 1.00 83.38 181 MET A C 1
ATOM 1533 O O . MET A 1 181 ? 13.038 -15.235 -22.627 1.00 83.38 181 MET A O 1
ATOM 1537 N N . LYS A 1 182 ? 14.355 -13.771 -21.550 1.00 83.00 182 LYS A N 1
ATOM 1538 C CA . LYS A 1 182 ? 14.112 -12.672 -22.497 1.00 83.00 182 LYS A CA 1
ATOM 1539 C C . LYS A 1 182 ? 14.611 -13.017 -23.899 1.00 83.00 182 LYS A C 1
ATOM 1541 O O . LYS A 1 182 ? 13.895 -12.759 -24.863 1.00 83.00 182 LYS A O 1
ATOM 1546 N N . GLY A 1 183 ? 15.789 -13.631 -24.006 1.00 85.25 183 GLY A N 1
ATOM 1547 C CA . GLY A 1 183 ? 16.326 -14.116 -25.277 1.00 85.25 183 GLY A CA 1
ATOM 1548 C C . GLY A 1 183 ? 15.442 -15.182 -25.928 1.00 85.25 183 GLY A C 1
ATOM 1549 O O . GLY A 1 183 ? 15.173 -15.111 -27.124 1.00 85.25 183 GLY A O 1
ATOM 1550 N N . GLU A 1 184 ? 14.929 -16.137 -25.150 1.00 89.06 184 GLU A N 1
ATOM 1551 C CA . GLU A 1 184 ? 14.019 -17.172 -25.655 1.00 89.06 184 GLU A CA 1
ATOM 1552 C C . GLU A 1 184 ? 12.692 -16.589 -26.152 1.00 89.06 184 GLU A C 1
ATOM 1554 O O . GLU A 1 184 ? 12.238 -16.947 -27.240 1.00 89.06 184 GLU A O 1
ATOM 1559 N N . ILE A 1 185 ? 12.098 -15.658 -25.398 1.00 86.88 185 ILE A N 1
ATOM 1560 C CA . ILE A 1 185 ? 10.853 -14.978 -25.785 1.00 86.88 185 ILE A CA 1
ATOM 1561 C C . ILE A 1 185 ? 11.065 -14.146 -27.053 1.00 86.88 185 ILE A C 1
ATOM 1563 O O . ILE A 1 185 ? 10.266 -14.248 -27.983 1.00 86.88 185 ILE A O 1
ATOM 1567 N N . GLY A 1 186 ? 12.145 -13.358 -27.111 1.00 86.38 186 GLY A N 1
ATOM 1568 C CA . GLY A 1 186 ? 12.492 -12.560 -28.289 1.00 86.38 186 GLY A CA 1
ATOM 1569 C C . GLY A 1 186 ? 12.652 -13.437 -29.529 1.00 86.38 186 GLY A C 1
ATOM 1570 O O . GLY A 1 186 ? 11.998 -13.208 -30.543 1.00 86.38 186 GLY A O 1
ATOM 1571 N N . ARG A 1 187 ? 13.411 -14.532 -29.408 1.00 85.12 187 ARG A N 1
ATOM 1572 C CA . ARG A 1 187 ? 13.603 -15.496 -30.496 1.00 85.12 187 ARG A CA 1
ATOM 1573 C C . ARG A 1 187 ? 12.294 -16.148 -30.942 1.00 85.12 187 ARG A C 1
ATOM 1575 O O . ARG A 1 187 ? 12.073 -16.320 -32.138 1.00 85.12 187 ARG A O 1
ATOM 1582 N N . ALA A 1 188 ? 11.430 -16.531 -30.004 1.00 87.38 188 ALA A N 1
ATOM 1583 C CA . ALA A 1 188 ? 10.137 -17.124 -30.330 1.00 87.38 188 ALA A CA 1
ATOM 1584 C C . ALA A 1 188 ? 9.233 -16.131 -31.081 1.00 87.38 188 ALA A C 1
ATOM 1586 O O . ALA A 1 188 ? 8.577 -16.514 -32.052 1.00 87.38 188 ALA A O 1
ATOM 1587 N N . ALA A 1 189 ? 9.234 -14.859 -30.673 1.00 88.12 189 ALA A N 1
ATOM 1588 C CA . ALA A 1 189 ? 8.492 -13.799 -31.347 1.00 88.12 189 ALA A CA 1
ATOM 1589 C C . ALA A 1 189 ? 9.019 -13.550 -32.770 1.00 88.12 189 ALA A C 1
ATOM 1591 O O . ALA A 1 189 ? 8.229 -13.503 -33.711 1.00 88.12 189 ALA A O 1
ATOM 1592 N N . GLU A 1 190 ? 10.340 -13.467 -32.948 1.00 88.06 190 GLU A N 1
ATOM 1593 C CA . GLU A 1 190 ? 10.971 -13.312 -34.265 1.00 88.06 190 GLU A CA 1
ATOM 1594 C C . GLU A 1 190 ? 10.612 -14.457 -35.218 1.00 88.06 190 GLU A C 1
ATOM 1596 O O . GLU A 1 190 ? 10.209 -14.215 -36.356 1.00 88.06 190 GLU A O 1
ATOM 1601 N N . LEU A 1 191 ? 10.703 -15.707 -34.749 1.00 89.31 191 LEU A N 1
ATOM 1602 C CA . LEU A 1 191 ? 10.329 -16.877 -35.545 1.00 89.31 191 LEU A CA 1
ATOM 1603 C C . LEU A 1 191 ? 8.857 -16.824 -35.952 1.00 89.31 191 LEU A C 1
ATOM 1605 O O . LEU A 1 191 ? 8.537 -17.077 -37.112 1.00 89.31 191 LEU A O 1
ATOM 1609 N N . LYS A 1 192 ? 7.970 -16.434 -35.032 1.00 90.50 192 LYS A N 1
ATOM 1610 C CA . LYS A 1 192 ? 6.546 -16.290 -35.340 1.00 90.50 192 LYS A CA 1
ATOM 1611 C C . LYS A 1 192 ? 6.261 -15.199 -36.365 1.00 90.50 192 LYS A C 1
ATOM 1613 O O . LYS A 1 192 ? 5.390 -15.394 -37.207 1.00 90.50 192 LYS A O 1
ATOM 1618 N N . ILE A 1 193 ? 6.998 -14.090 -36.336 1.00 90.12 193 ILE A N 1
ATOM 1619 C CA . ILE A 1 193 ? 6.895 -13.039 -37.358 1.00 90.12 193 ILE A CA 1
ATOM 1620 C C . ILE A 1 193 ? 7.352 -13.574 -38.717 1.00 90.12 193 ILE A C 1
ATOM 1622 O O . ILE A 1 193 ? 6.666 -13.371 -39.712 1.00 90.12 193 ILE A O 1
ATOM 1626 N N . ILE A 1 194 ? 8.475 -14.293 -38.771 1.00 88.44 194 ILE A N 1
ATOM 1627 C CA . ILE A 1 194 ? 8.980 -14.879 -40.021 1.00 88.44 194 ILE A CA 1
ATOM 1628 C C . ILE A 1 194 ? 7.983 -15.886 -40.599 1.00 88.44 194 ILE A C 1
ATOM 1630 O O . ILE A 1 194 ? 7.722 -15.863 -41.801 1.00 88.44 194 ILE A O 1
ATOM 1634 N N . GLU A 1 195 ? 7.424 -16.760 -39.761 1.00 90.94 195 GLU A N 1
ATOM 1635 C CA . GLU A 1 195 ? 6.374 -17.700 -40.163 1.00 90.94 195 GLU A CA 1
ATOM 1636 C C . GLU A 1 195 ? 5.161 -16.959 -40.729 1.00 90.94 195 GLU A C 1
ATOM 1638 O O . GLU A 1 195 ? 4.738 -17.250 -41.847 1.00 90.94 195 GLU A O 1
ATOM 1643 N N . TYR A 1 196 ? 4.668 -15.948 -40.011 1.00 92.06 196 TYR A N 1
ATOM 1644 C CA . TYR A 1 196 ? 3.550 -15.118 -40.452 1.00 92.06 196 TYR A CA 1
ATOM 1645 C C . TYR A 1 196 ? 3.822 -14.437 -41.802 1.00 92.06 196 TYR A C 1
ATOM 1647 O O . TYR A 1 196 ? 2.977 -14.465 -42.693 1.00 92.06 196 TYR A O 1
ATOM 1655 N N . GLU A 1 197 ? 5.006 -13.853 -41.995 1.00 89.62 197 GLU A N 1
ATOM 1656 C CA . GLU A 1 197 ? 5.372 -13.187 -43.251 1.00 89.62 197 GLU A CA 1
ATOM 1657 C C . GLU A 1 197 ? 5.483 -14.175 -44.421 1.00 89.62 197 GLU A C 1
ATOM 1659 O O . GLU A 1 197 ? 5.055 -13.861 -45.536 1.00 89.62 197 GLU A O 1
ATOM 1664 N N . ARG A 1 198 ? 5.995 -15.390 -44.175 1.00 89.69 198 ARG A N 1
ATOM 1665 C CA . ARG A 1 198 ? 6.038 -16.463 -45.181 1.00 89.69 198 ARG A CA 1
ATOM 1666 C C . ARG A 1 198 ? 4.640 -16.927 -45.573 1.00 89.69 198 ARG A C 1
ATOM 1668 O O . ARG A 1 198 ? 4.369 -17.070 -46.763 1.00 89.69 198 ARG A O 1
ATOM 1675 N N . GLU A 1 199 ? 3.754 -17.126 -44.601 1.00 91.00 199 GLU A N 1
ATOM 1676 C CA . GLU A 1 199 ? 2.354 -17.486 -44.849 1.00 91.00 199 GLU A CA 1
ATOM 1677 C C . GLU A 1 199 ? 1.604 -16.379 -45.598 1.00 91.00 199 GLU A C 1
ATOM 1679 O O . GLU A 1 199 ? 0.880 -16.652 -46.556 1.00 91.00 199 GLU A O 1
ATOM 1684 N N . ARG A 1 200 ? 1.815 -15.113 -45.226 1.00 91.81 200 ARG A N 1
ATOM 1685 C CA . ARG A 1 200 ? 1.183 -13.962 -45.886 1.00 91.81 200 ARG A CA 1
ATOM 1686 C C . ARG A 1 200 ? 1.597 -13.834 -47.353 1.00 91.81 200 ARG A C 1
ATOM 1688 O O . ARG A 1 200 ? 0.790 -13.423 -48.184 1.00 91.81 200 ARG A O 1
ATOM 1695 N N . LEU A 1 201 ? 2.847 -14.167 -47.673 1.00 91.25 201 LEU A N 1
ATOM 1696 C CA . LEU A 1 201 ? 3.422 -14.038 -49.015 1.00 91.25 201 LEU A CA 1
ATOM 1697 C C . LEU A 1 201 ? 3.435 -15.348 -49.811 1.00 91.25 201 LEU A C 1
ATOM 1699 O O . LEU A 1 201 ? 4.026 -15.385 -50.884 1.00 91.25 201 LEU A O 1
ATOM 1703 N N . LEU A 1 202 ? 2.739 -16.395 -49.355 1.00 89.81 202 LEU A N 1
ATOM 1704 C CA . LEU A 1 202 ? 2.767 -17.731 -49.971 1.00 89.81 202 LEU A CA 1
ATOM 1705 C C . LEU A 1 202 ? 2.395 -17.740 -51.467 1.00 89.81 202 LEU A C 1
ATOM 1707 O O . LEU A 1 202 ? 2.837 -18.609 -52.213 1.00 89.81 202 LEU A O 1
ATOM 1711 N N . GLN A 1 203 ? 1.592 -16.767 -51.909 1.00 90.38 203 GLN A N 1
ATOM 1712 C CA . GLN A 1 203 ? 1.183 -16.593 -53.309 1.00 90.38 203 GLN A CA 1
ATOM 1713 C C . GLN A 1 203 ? 2.264 -15.941 -54.197 1.00 90.38 203 GLN A C 1
ATOM 1715 O O . GLN A 1 203 ? 2.100 -15.893 -55.414 1.00 90.38 203 GLN A O 1
ATOM 1720 N N . PHE A 1 204 ? 3.367 -15.461 -53.613 1.00 90.69 204 PHE A N 1
ATOM 1721 C CA . PHE A 1 204 ? 4.483 -14.791 -54.289 1.00 90.69 204 PHE A CA 1
ATOM 1722 C C . PHE A 1 204 ? 5.816 -15.500 -53.966 1.00 90.69 204 PHE A C 1
ATOM 1724 O O . PHE A 1 204 ? 6.577 -15.024 -53.116 1.00 90.69 204 PHE A O 1
ATOM 1731 N N . PRO A 1 205 ? 6.131 -16.624 -54.641 1.00 85.62 205 PRO A N 1
ATOM 1732 C CA . PRO A 1 205 ? 7.305 -17.452 -54.335 1.00 85.62 205 PRO A CA 1
ATOM 1733 C C . PRO A 1 205 ? 8.626 -16.667 -54.304 1.00 85.62 205 PRO A C 1
ATOM 1735 O O . PRO A 1 205 ? 9.392 -16.787 -53.349 1.00 85.62 205 PRO A O 1
ATOM 1738 N N . ASP A 1 206 ? 8.825 -15.762 -55.269 1.00 88.38 206 ASP A N 1
ATOM 1739 C CA . ASP A 1 206 ? 10.028 -14.922 -55.387 1.00 88.38 206 ASP A CA 1
ATOM 1740 C C . ASP A 1 206 ? 10.255 -13.981 -54.189 1.00 88.38 206 ASP A C 1
ATOM 1742 O O . ASP A 1 206 ? 11.362 -13.472 -53.989 1.00 88.38 206 ASP A O 1
ATOM 1746 N N . MET A 1 207 ? 9.204 -13.675 -53.419 1.00 84.19 207 MET A N 1
ATOM 1747 C CA . MET A 1 207 ? 9.293 -12.847 -52.213 1.00 84.19 207 MET A CA 1
ATOM 1748 C C . MET A 1 207 ? 9.537 -13.693 -50.965 1.00 84.19 207 MET A C 1
ATOM 1750 O O . MET A 1 207 ? 10.296 -13.277 -50.093 1.00 84.19 207 MET A O 1
ATOM 1754 N N . VAL A 1 208 ? 8.946 -14.890 -50.893 1.00 85.06 208 VAL A N 1
ATOM 1755 C CA . VAL A 1 208 ? 9.143 -15.830 -49.778 1.00 85.06 208 VAL A CA 1
ATOM 1756 C C . VAL A 1 208 ? 10.603 -16.268 -49.682 1.00 85.06 208 VAL A C 1
ATOM 1758 O O . VAL A 1 208 ? 11.159 -16.296 -48.584 1.00 85.06 208 VAL A O 1
ATOM 1761 N N . GLU A 1 209 ? 11.250 -16.533 -50.822 1.00 84.69 209 GLU A N 1
ATOM 1762 C CA . GLU A 1 209 ? 12.673 -16.900 -50.881 1.00 84.69 209 GLU A CA 1
ATOM 1763 C C . GLU A 1 209 ? 13.610 -15.801 -50.354 1.00 84.69 209 GLU A C 1
ATOM 1765 O O . GLU A 1 209 ? 14.738 -16.087 -49.957 1.00 84.69 209 GLU A O 1
ATOM 1770 N N . LYS A 1 210 ? 13.142 -14.548 -50.304 1.00 85.88 210 LYS A N 1
ATOM 1771 C CA . LYS A 1 210 ? 13.916 -13.391 -49.831 1.00 85.88 210 LYS A CA 1
ATOM 1772 C C . LYS A 1 210 ? 13.720 -13.090 -48.344 1.00 85.88 210 LYS A C 1
ATOM 1774 O O . LYS A 1 210 ? 14.382 -12.193 -47.826 1.00 85.88 210 LYS A O 1
ATOM 1779 N N . ILE A 1 211 ? 12.828 -13.802 -47.649 1.00 84.44 211 ILE A N 1
ATOM 1780 C CA . ILE A 1 211 ? 12.640 -13.638 -46.203 1.00 84.44 211 ILE A CA 1
ATOM 1781 C C . ILE A 1 211 ? 13.798 -14.321 -45.474 1.00 84.44 211 ILE A C 1
ATOM 1783 O O . ILE A 1 211 ? 13.868 -15.552 -45.384 1.00 84.44 211 ILE A O 1
ATOM 1787 N N . GLU A 1 212 ? 14.675 -13.505 -44.897 1.00 80.19 212 GLU A N 1
ATOM 1788 C CA . GLU A 1 212 ? 15.829 -13.955 -44.128 1.00 80.19 212 GLU A CA 1
ATOM 1789 C C . GLU A 1 212 ? 15.735 -13.554 -42.656 1.00 80.19 212 GLU A C 1
ATOM 1791 O O . GLU A 1 212 ? 15.333 -12.443 -42.313 1.00 80.19 212 GLU A O 1
ATOM 1796 N N . HIS A 1 213 ? 16.193 -14.444 -41.773 1.00 80.25 213 HIS A N 1
ATOM 1797 C CA . HIS A 1 213 ? 16.380 -14.130 -40.359 1.00 80.25 213 HIS A CA 1
ATOM 1798 C C . HIS A 1 213 ? 17.743 -13.454 -40.166 1.00 80.25 213 HIS A C 1
ATOM 1800 O O . HIS A 1 213 ? 18.751 -14.103 -39.884 1.00 80.25 213 HIS A O 1
ATOM 1806 N N . THR A 1 214 ? 17.798 -12.143 -40.386 1.00 76.56 214 THR A N 1
ATOM 1807 C CA . THR A 1 214 ? 19.046 -11.358 -40.374 1.00 76.56 214 THR A CA 1
ATOM 1808 C C . THR A 1 214 ? 19.772 -11.390 -39.029 1.00 76.56 214 THR A C 1
ATOM 1810 O O . THR A 1 214 ? 21.002 -11.426 -39.020 1.00 76.56 214 THR A O 1
ATOM 1813 N N . ALA A 1 215 ? 19.046 -11.487 -37.912 1.00 69.75 215 ALA A N 1
ATOM 1814 C CA . ALA A 1 215 ? 19.611 -11.594 -36.564 1.00 69.75 215 ALA A CA 1
ATOM 1815 C C . ALA A 1 215 ? 20.494 -12.846 -36.356 1.00 69.75 215 ALA A C 1
ATOM 1817 O O . ALA A 1 215 ? 21.434 -12.812 -35.565 1.00 69.75 215 ALA A O 1
ATOM 1818 N N . LEU A 1 216 ? 20.271 -13.934 -37.112 1.00 70.00 216 LEU A N 1
ATOM 1819 C CA . LEU A 1 216 ? 21.151 -15.116 -37.092 1.00 70.00 216 LEU A CA 1
ATOM 1820 C C . LEU A 1 216 ? 22.483 -14.886 -37.819 1.00 70.00 216 LEU A C 1
ATOM 1822 O O . LEU A 1 216 ? 23.460 -15.583 -37.551 1.00 70.00 216 LEU A O 1
ATOM 1826 N N . LYS A 1 217 ? 22.513 -13.948 -38.771 1.00 69.44 217 LYS A N 1
ATOM 1827 C CA . LYS A 1 217 ? 23.688 -13.649 -39.602 1.00 69.44 217 LYS A CA 1
ATOM 1828 C C . LYS A 1 217 ? 24.484 -12.461 -39.065 1.00 69.44 217 LYS A C 1
ATOM 1830 O O . LYS A 1 217 ? 25.699 -12.422 -39.233 1.00 69.44 217 LYS A O 1
ATOM 1835 N N . ASN A 1 218 ? 23.815 -11.497 -38.434 1.00 68.31 218 ASN A N 1
ATOM 1836 C CA . ASN A 1 218 ? 24.441 -10.320 -37.852 1.00 68.31 218 ASN A CA 1
ATOM 1837 C C . ASN A 1 218 ? 23.740 -9.924 -36.548 1.00 68.31 218 ASN A C 1
ATOM 1839 O O . ASN A 1 218 ? 22.685 -9.295 -36.562 1.00 68.31 218 ASN A O 1
ATOM 1843 N N . VAL A 1 219 ? 24.379 -10.252 -35.426 1.00 58.25 219 VAL A N 1
ATOM 1844 C CA . VAL A 1 219 ? 23.879 -9.946 -34.077 1.00 58.25 219 VAL A CA 1
ATOM 1845 C C . VAL A 1 219 ? 23.792 -8.433 -33.832 1.00 58.25 219 VAL A C 1
ATOM 1847 O O . VAL A 1 219 ? 22.990 -8.000 -33.023 1.00 58.25 219 VAL A O 1
ATOM 1850 N N . ALA A 1 220 ? 24.564 -7.611 -34.554 1.00 55.97 220 ALA A N 1
ATOM 1851 C CA . ALA A 1 220 ? 24.524 -6.152 -34.425 1.00 55.97 220 ALA A CA 1
ATOM 1852 C C . ALA A 1 220 ? 23.352 -5.489 -35.177 1.00 55.97 220 ALA A C 1
ATOM 1854 O O . ALA A 1 220 ? 23.212 -4.269 -35.128 1.00 55.97 220 ALA A O 1
ATOM 1855 N N . ALA A 1 221 ? 22.553 -6.266 -35.916 1.00 52.91 221 ALA A N 1
ATOM 1856 C CA . ALA A 1 221 ? 21.375 -5.783 -36.637 1.00 52.91 221 ALA A CA 1
ATOM 1857 C C . ALA A 1 221 ? 20.053 -6.026 -35.878 1.00 52.91 221 ALA A C 1
ATOM 1859 O O . ALA A 1 221 ? 18.999 -5.683 -36.414 1.00 52.91 221 ALA A O 1
ATOM 1860 N N . GLY A 1 222 ? 20.117 -6.631 -34.683 1.00 44.72 222 GLY A N 1
ATOM 1861 C CA . GLY A 1 222 ? 18.985 -6.926 -33.798 1.00 44.72 222 GLY A CA 1
ATOM 1862 C C . GLY A 1 222 ? 19.093 -6.204 -32.463 1.00 44.72 222 GLY A C 1
ATOM 1863 O O . GLY A 1 222 ? 20.235 -6.046 -31.975 1.00 44.72 222 GLY A O 1
#

Organism: NCBI:txid412755

Radius of gyration: 24.8 Å; Cα contacts (8 Å, |Δi|>4): 193; chains: 1; bounding box: 48×39×80 Å

Sequence (222 aa):
MFQFEKLSVNQILMFSEIVRDSSLLQKEFIEKSYLRHALNFEDTIEFLQELDLVEISEDRLTLKPKYRKFLERFKEAQKPVEIAKKFILNSLINKKTPFAEYLDKFFSHFHLKDKHYEFAPSVSERLEYSGLRNFLIDLEFLYLDSSETKYVIAEEHSFACNELIQQNQISPAEFLKIQHMKGEIGRAAELKIIEYERERLLQFPDMVEKIEHTALKNVAAG

Secondary structure (DSSP, 8-state):
---GGG--HHHHHHHHHHHHH-S--BHHHHHHHHTTT-S-HHHHHHHHHHTTSEEEETTEEEE-HHHHHHHHHHHT-SSHHHHHHHHHHHHHT-TTSTTHHHHHHHHTT-EEETTEEEE---HHHHHHTHHHHHHHHHTTSEEE-TTSS-EEE-GGGHHHHHHHHHTT---HHHHHHHHHHHHHHHHHHHHHHHHHHHHHTTT-HHHHTT---HHHH-GGG-

Solvent-accessible surface area (backbone atoms only — not comparable to full-atom values): 12688 Å² total; per-residue (Å²): 133,87,74,38,70,67,52,48,66,64,49,55,49,52,48,52,50,52,62,67,73,42,93,61,50,36,43,71,58,48,47,60,58,40,61,76,80,40,71,54,61,66,64,50,50,50,52,36,39,55,56,65,30,39,47,78,56,95,64,30,53,44,74,30,72,72,40,49,58,46,51,60,54,45,73,74,41,94,53,43,66,64,55,48,34,52,52,52,50,63,46,60,71,33,75,88,25,88,53,32,68,60,52,50,59,59,48,66,60,46,41,83,51,99,92,35,41,37,31,71,64,54,75,68,52,50,60,75,42,40,26,56,51,51,39,35,38,68,51,58,48,30,44,72,42,97,82,71,61,34,40,32,48,30,77,96,41,47,64,65,49,48,56,57,49,62,76,60,60,71,47,73,69,54,50,52,50,52,52,50,52,50,49,53,52,52,52,52,51,54,52,51,50,53,52,49,54,39,63,74,33,62,92,39,62,85,56,42,76,66,67,70,73,55,54,83,78,35,66,88,80,98

Mean predicted aligned error: 10.95 Å

Nearest PDB structures (foldseek):
  7clu-assembly1_A  TM=6.673E-01  e=3.171E+00  Serratia marcescens
  8tjj-assembly2_B  TM=4.123E-01  e=7.802E-01  uncultured bacterium
  7clu-assembly1_B  TM=4.792E-01  e=1.399E+00  Serratia marcescens
  8tjj-assembly2_C  TM=4.012E-01  e=1.045E+00  uncultured bacterium
  7clf-assembly1_A  TM=4.319E-01  e=2.991E+00  Serratia marcescens